Protein AF-A0A960EHX7-F1 (afdb_monomer_lite)

pLDDT: mean 95.05, std 6.27, range [65.0, 98.88]

Sequence (203 aa):
YYIDDIRRAKELASSGIHYVDVGTSGGVWGLERGYCQMIGGETETVQRLEPIFSALAPTIESAPRTPGRSGPTTQAEHGYLHCGGAGAGHYVKMVHNGIEYGVMAAYAEGLSVLQHANLGNQEIAKNAETTPLRDPEHYKYDFDLAEIAEVWRRGSVISSWLLDLTAQALHREPTLSSFSGRVSDSGEGRWTMKAAIDTAAPV

Foldseek 3Di:
DQVVQVVVQVVCVVVVDWGKDWQWDDPPNQVPFAIQIQIATDPVVVVVCVVVNLVRFGDLVSDPDDPPDDDDDDVVSRRYDHQYHRSRNVLVNLVVVLVVVVLLVVVVVVVVVVCQLCVLVDDDDDDPVDDDDPCSVRRRDPDQSLVVLVVCCPPHPSNDPVSVVVSVCCVVPVVNVVDDPDDDDPCSSVVNVVVCVVVVNDD

Structure (mmCIF, N/CA/C/O backbone):
data_AF-A0A960EHX7-F1
#
_entry.id   AF-A0A960EHX7-F1
#
loop_
_atom_site.group_PDB
_atom_site.id
_atom_site.type_symbol
_atom_site.label_atom_id
_atom_site.label_alt_id
_atom_site.label_comp_id
_atom_site.label_asym_id
_atom_site.label_entity_id
_atom_site.label_seq_id
_atom_site.pdbx_PDB_ins_code
_atom_site.Cartn_x
_atom_site.Cartn_y
_atom_site.Cartn_z
_atom_site.occupancy
_atom_site.B_iso_or_equiv
_atom_site.auth_seq_id
_atom_site.auth_comp_id
_atom_site.auth_asym_id
_atom_site.auth_atom_id
_atom_site.pdbx_PDB_model_num
ATOM 1 N N . TYR A 1 1 ? -14.843 -6.897 4.491 1.00 89.50 1 TYR A N 1
ATOM 2 C CA . TYR A 1 1 ? -15.446 -5.732 3.819 1.00 89.50 1 TYR A CA 1
ATOM 3 C C . TYR A 1 1 ? -16.109 -4.864 4.874 1.00 8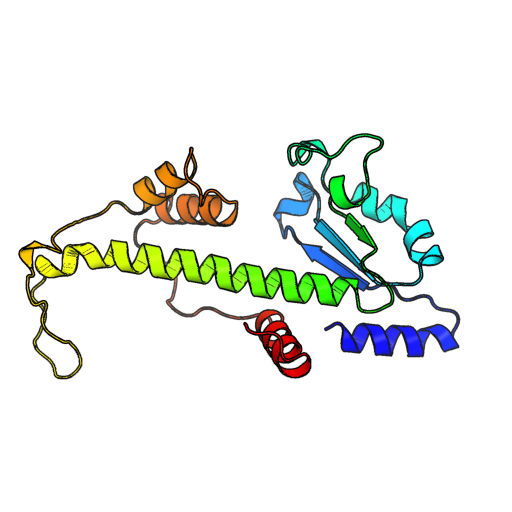9.50 1 TYR A C 1
ATOM 5 O O . TYR A 1 1 ? -16.916 -5.390 5.627 1.00 89.50 1 TYR A O 1
ATOM 13 N N . TYR A 1 2 ? -15.788 -3.568 4.933 1.00 96.56 2 TYR A N 1
ATOM 14 C CA . TYR A 1 2 ? -16.175 -2.684 6.045 1.00 96.56 2 TYR A CA 1
ATOM 15 C C . TYR A 1 2 ? -17.693 -2.557 6.280 1.00 96.56 2 TYR A C 1
ATOM 17 O O . TYR A 1 2 ? -18.131 -2.339 7.406 1.00 96.56 2 TYR A O 1
ATOM 25 N N . ILE A 1 3 ? -18.520 -2.718 5.240 1.00 97.00 3 ILE A N 1
ATOM 26 C CA . ILE A 1 3 ? -19.987 -2.673 5.380 1.00 97.00 3 ILE A CA 1
ATOM 27 C C . ILE A 1 3 ? -20.496 -3.840 6.236 1.00 97.00 3 ILE A C 1
ATOM 29 O O . ILE A 1 3 ? -21.417 -3.665 7.037 1.00 97.00 3 ILE A O 1
ATOM 33 N N . ASP A 1 4 ? -19.880 -5.019 6.110 1.00 97.88 4 ASP A N 1
ATOM 34 C CA . ASP A 1 4 ? -20.228 -6.161 6.954 1.00 97.88 4 ASP A CA 1
ATOM 35 C C . ASP A 1 4 ? -19.864 -5.909 8.413 1.00 97.88 4 ASP A C 1
ATOM 37 O O . ASP A 1 4 ? -20.599 -6.338 9.294 1.00 97.88 4 ASP A O 1
ATOM 41 N N . ASP A 1 5 ? -18.770 -5.197 8.676 1.00 98.25 5 ASP A N 1
ATOM 42 C CA . ASP A 1 5 ? -18.349 -4.844 10.033 1.00 98.25 5 ASP A CA 1
ATOM 43 C C . ASP A 1 5 ? -19.345 -3.888 10.696 1.00 98.25 5 ASP A C 1
ATOM 45 O O . ASP A 1 5 ? -19.752 -4.122 11.833 1.00 98.25 5 ASP A O 1
ATOM 49 N N . ILE A 1 6 ? -19.840 -2.889 9.956 1.00 98.31 6 ILE A N 1
ATOM 50 C CA . ILE A 1 6 ? -20.909 -1.988 10.420 1.00 98.31 6 ILE A CA 1
ATOM 51 C C . ILE A 1 6 ? -22.173 -2.786 10.773 1.00 98.31 6 ILE A C 1
ATOM 53 O O . ILE A 1 6 ? -22.770 -2.591 11.836 1.00 98.31 6 ILE A O 1
ATOM 57 N N . ARG A 1 7 ? -22.584 -3.708 9.892 1.00 98.44 7 ARG A N 1
ATOM 58 C CA . ARG A 1 7 ? -23.756 -4.563 10.117 1.00 98.44 7 ARG A CA 1
ATOM 59 C C . ARG A 1 7 ? -23.564 -5.474 11.336 1.00 98.44 7 ARG A C 1
ATOM 61 O O . ARG A 1 7 ? -24.438 -5.513 12.199 1.00 98.44 7 ARG A O 1
ATOM 68 N N . ARG A 1 8 ? -22.426 -6.170 11.428 1.00 98.50 8 ARG A N 1
ATOM 69 C CA . ARG A 1 8 ? -22.090 -7.093 12.529 1.00 98.50 8 ARG A CA 1
ATOM 70 C C . ARG A 1 8 ? -22.043 -6.374 13.870 1.00 98.50 8 ARG A C 1
ATOM 72 O O . ARG A 1 8 ? -22.620 -6.873 14.830 1.00 98.50 8 ARG A O 1
ATOM 79 N N . ALA A 1 9 ? -21.425 -5.195 13.928 1.00 98.31 9 ALA A N 1
ATOM 80 C CA . ALA A 1 9 ? -21.387 -4.389 15.141 1.00 98.31 9 ALA A CA 1
ATOM 81 C C . ALA A 1 9 ? -22.797 -4.028 15.625 1.00 98.31 9 ALA A C 1
ATOM 83 O O . ALA A 1 9 ? -23.110 -4.203 16.800 1.00 98.31 9 ALA A O 1
ATOM 84 N N . LYS A 1 10 ? -23.683 -3.610 14.711 1.00 97.94 10 LYS A N 1
ATOM 85 C CA . LYS A 1 10 ? -25.079 -3.298 15.043 1.00 97.94 10 LYS A CA 1
ATOM 86 C C . LYS A 1 10 ? -25.859 -4.520 15.540 1.00 97.94 10 LYS A C 1
ATOM 88 O O . LYS A 1 10 ? -26.633 -4.400 16.486 1.00 97.94 10 LYS A O 1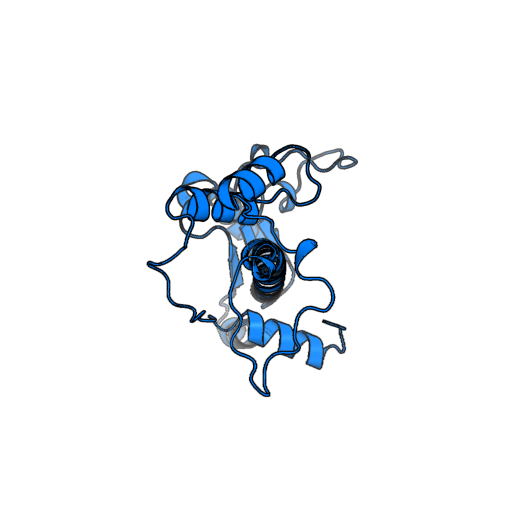
ATOM 93 N N . GLU A 1 11 ? -25.682 -5.677 14.905 1.00 98.12 11 GLU A N 1
ATOM 94 C CA . GLU A 1 11 ? -26.344 -6.926 15.307 1.00 98.12 11 GLU A CA 1
ATOM 95 C C . GLU A 1 11 ? -25.892 -7.375 16.705 1.00 98.12 11 GLU A C 1
ATOM 97 O O . GLU A 1 11 ? -26.725 -7.665 17.565 1.00 98.12 11 GLU A O 1
ATOM 102 N N . LEU A 1 12 ? -24.582 -7.363 16.959 1.00 98.19 12 LEU A N 1
ATOM 103 C CA . LEU A 1 12 ? -23.980 -7.814 18.217 1.00 98.19 12 LEU A CA 1
ATOM 104 C C . LEU A 1 12 ? -24.255 -6.875 19.397 1.00 98.19 12 LEU A C 1
ATOM 106 O O . LEU A 1 12 ? -24.418 -7.351 20.524 1.00 98.19 12 LEU A O 1
ATOM 110 N N . ALA A 1 13 ? -24.412 -5.572 19.141 1.00 96.62 13 ALA A N 1
ATOM 111 C CA . ALA A 1 13 ? -24.753 -4.590 20.168 1.00 96.62 13 ALA A CA 1
ATOM 112 C C . ALA A 1 13 ? -26.054 -4.944 20.912 1.00 96.62 13 ALA A C 1
ATOM 114 O O . ALA A 1 13 ? -26.142 -4.769 22.126 1.00 96.62 13 ALA A O 1
ATOM 115 N N . SER A 1 14 ? -27.044 -5.522 20.217 1.00 95.12 14 SER A N 1
ATOM 116 C CA . SER A 1 14 ? -28.307 -5.968 20.832 1.00 95.12 14 SER A CA 1
ATOM 117 C C . SER A 1 14 ? -28.129 -7.067 21.890 1.00 95.12 14 SER A C 1
ATOM 119 O O . SER A 1 14 ? -28.982 -7.236 22.757 1.00 95.12 14 SER A O 1
ATOM 121 N N . SER A 1 15 ? -27.011 -7.795 21.831 1.00 97.62 15 SER A N 1
ATOM 122 C CA . SER A 1 15 ? -26.638 -8.859 22.767 1.00 97.62 15 SER A CA 1
ATOM 123 C C . SER A 1 1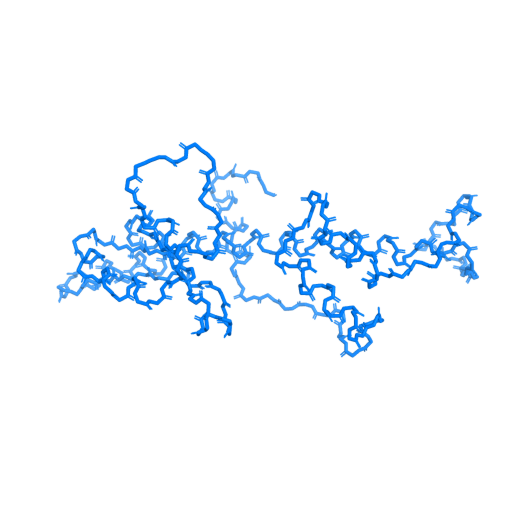5 ? -25.581 -8.412 23.785 1.00 97.62 15 SER A C 1
ATOM 125 O O . SER A 1 15 ? -25.032 -9.249 24.497 1.00 97.62 15 SER A O 1
ATOM 127 N N . GLY A 1 16 ? -25.259 -7.112 23.846 1.00 96.94 16 GLY A N 1
ATOM 128 C CA . GLY A 1 16 ? -24.212 -6.579 24.723 1.00 96.94 16 GLY A CA 1
ATOM 129 C C . GLY A 1 16 ? -22.793 -7.006 24.330 1.00 96.94 16 GLY A C 1
ATOM 130 O O . GLY A 1 16 ? -21.905 -7.025 25.179 1.00 96.94 16 GLY A O 1
ATOM 131 N N . ILE A 1 17 ? -22.574 -7.389 23.066 1.00 98.31 17 ILE A N 1
ATOM 132 C CA . ILE A 1 17 ? -21.262 -7.789 22.547 1.00 98.31 17 ILE A CA 1
ATOM 133 C C . ILE A 1 17 ? -20.678 -6.631 21.737 1.00 98.31 17 ILE A C 1
ATOM 135 O O . ILE A 1 17 ? -21.260 -6.205 20.739 1.00 98.31 17 ILE A O 1
ATOM 139 N N . HIS A 1 18 ? -19.500 -6.158 22.141 1.00 98.06 18 HIS A N 1
ATOM 140 C CA . HIS A 1 18 ? -18.760 -5.126 21.418 1.00 98.06 18 HIS A CA 1
ATOM 141 C C . HIS A 1 18 ? -17.957 -5.752 20.274 1.00 98.06 18 HIS A C 1
ATOM 143 O O . HIS A 1 18 ? -17.213 -6.714 20.478 1.00 98.06 18 HIS A O 1
ATOM 149 N N . TYR A 1 19 ? -18.101 -5.203 19.071 1.00 98.56 19 TYR A N 1
ATOM 150 C CA . TYR A 1 19 ? -17.394 -5.659 17.875 1.00 98.56 19 TYR A CA 1
ATOM 151 C C . TYR A 1 19 ? -16.254 -4.700 17.531 1.00 98.56 19 TYR A C 1
ATOM 153 O O . TYR A 1 19 ? -16.435 -3.482 17.554 1.00 98.56 19 TYR A O 1
ATOM 161 N N . VAL A 1 20 ? -15.095 -5.262 17.191 1.00 98.75 20 VAL A N 1
ATOM 162 C CA . VAL A 1 20 ? -13.904 -4.524 16.763 1.00 98.75 20 VAL A CA 1
ATOM 163 C C . VAL A 1 20 ? -13.394 -5.153 15.474 1.00 98.75 20 VAL A C 1
ATOM 165 O O . VAL A 1 20 ? -13.146 -6.358 15.426 1.00 98.75 20 VAL A O 1
ATOM 168 N N . ASP A 1 21 ? -13.242 -4.342 14.436 1.00 98.75 21 ASP A N 1
ATOM 169 C CA . ASP A 1 21 ? -12.601 -4.724 13.182 1.00 98.75 21 ASP A CA 1
ATOM 170 C C . ASP A 1 21 ? -11.142 -4.264 13.165 1.00 98.75 21 ASP A C 1
ATOM 172 O O . ASP A 1 21 ? -10.830 -3.142 13.556 1.00 98.75 21 ASP A O 1
ATOM 176 N N . VAL A 1 22 ? -10.235 -5.130 12.707 1.00 98.69 22 VAL A N 1
ATOM 177 C CA . VAL A 1 22 ? -8.802 -4.822 12.643 1.00 98.69 22 VAL A CA 1
ATOM 178 C C . VAL A 1 22 ? -8.266 -5.208 11.278 1.00 98.69 22 VAL A C 1
ATOM 180 O O . VAL A 1 22 ? -8.080 -6.380 10.955 1.00 98.69 22 VAL A O 1
ATOM 183 N N . GLY A 1 23 ? -7.986 -4.195 10.469 1.00 98.38 23 GLY A N 1
ATOM 184 C CA . GLY A 1 23 ? -7.226 -4.364 9.251 1.00 98.38 23 GLY A CA 1
ATOM 185 C C . GLY A 1 23 ? -5.745 -4.530 9.566 1.00 98.38 23 GLY A C 1
ATOM 186 O O . GLY A 1 23 ? -5.121 -3.602 10.067 1.00 98.38 23 GLY A O 1
ATOM 187 N N . THR A 1 24 ? -5.175 -5.687 9.238 1.00 98.25 24 THR A N 1
ATOM 188 C CA . THR A 1 24 ? -3.771 -6.011 9.549 1.00 98.25 24 THR A CA 1
ATOM 189 C C . THR A 1 24 ? -2.916 -6.056 8.283 1.00 98.25 24 THR A C 1
ATOM 191 O O . THR A 1 24 ? -3.299 -6.713 7.313 1.00 98.25 24 THR A O 1
ATOM 194 N N . SER A 1 25 ? -1.764 -5.383 8.268 1.00 98.00 25 SER A N 1
ATOM 195 C CA . SER A 1 25 ? -0.783 -5.390 7.168 1.00 98.00 25 SER A CA 1
ATOM 196 C C . SER A 1 25 ? 0.608 -5.815 7.663 1.00 98.00 25 SER A C 1
ATOM 198 O O . SER A 1 25 ? 0.926 -5.655 8.840 1.00 98.00 25 SER A O 1
ATOM 200 N N . GLY A 1 26 ? 1.419 -6.394 6.771 1.00 94.75 26 GLY A N 1
ATOM 201 C CA . GLY A 1 26 ? 2.761 -6.931 7.060 1.00 94.75 26 GLY A CA 1
ATOM 202 C C . GLY A 1 26 ? 2.959 -8.395 6.639 1.00 94.75 26 GLY A C 1
ATOM 203 O O . GLY A 1 26 ? 4.077 -8.814 6.340 1.00 94.75 26 GLY A O 1
ATOM 204 N N . GLY A 1 27 ? 1.870 -9.167 6.542 1.00 93.56 27 GLY A N 1
ATOM 205 C CA . GLY A 1 27 ? 1.903 -10.560 6.088 1.00 93.56 27 GLY A CA 1
ATOM 206 C C . GLY A 1 27 ? 2.825 -11.436 6.940 1.00 93.56 27 GLY A C 1
ATOM 207 O O . GLY A 1 27 ? 2.895 -11.281 8.156 1.00 93.56 27 GLY A O 1
ATOM 208 N N . VAL A 1 28 ? 3.559 -12.344 6.297 1.00 94.19 28 VAL A N 1
ATOM 209 C CA . VAL A 1 28 ? 4.459 -13.293 6.980 1.00 94.19 28 VAL A CA 1
ATOM 210 C C . VAL A 1 28 ? 5.583 -12.619 7.774 1.00 94.19 28 VAL A C 1
ATOM 212 O O . VAL A 1 28 ? 6.092 -13.202 8.725 1.00 94.19 28 VAL A O 1
ATOM 215 N N . TRP A 1 29 ? 5.946 -11.382 7.428 1.00 93.94 29 TRP A N 1
ATOM 216 C CA . TRP A 1 29 ? 7.024 -10.641 8.085 1.00 93.94 29 TRP A CA 1
ATOM 217 C C . TRP A 1 29 ? 6.620 -10.048 9.434 1.00 93.94 29 TRP A C 1
ATOM 219 O O . TRP A 1 29 ? 7.490 -9.677 10.222 1.00 93.94 29 TRP A O 1
ATOM 229 N N . GLY A 1 30 ? 5.319 -9.955 9.717 1.00 93.88 30 GLY A N 1
ATOM 230 C CA . GLY A 1 30 ? 4.842 -9.310 10.935 1.00 93.88 30 GLY A CA 1
ATOM 231 C C . GLY A 1 30 ? 5.170 -10.078 12.215 1.00 93.88 30 GLY A C 1
ATOM 232 O O . GLY A 1 30 ? 5.206 -9.474 13.279 1.00 93.88 30 GLY A O 1
ATOM 233 N N . LEU A 1 31 ? 5.489 -11.377 12.134 1.00 93.25 31 LEU A N 1
ATOM 234 C CA . LEU A 1 31 ? 5.967 -12.135 13.295 1.00 93.25 31 LEU A CA 1
ATOM 235 C C . LEU A 1 31 ? 7.270 -11.554 13.864 1.00 93.25 31 LEU A C 1
ATOM 237 O O . LEU A 1 31 ? 7.439 -11.495 15.076 1.00 93.25 31 LEU A O 1
ATOM 241 N N . GLU A 1 32 ? 8.181 -11.134 12.989 1.00 92.38 32 GLU A N 1
ATOM 242 C CA . GLU A 1 32 ? 9.491 -10.606 13.382 1.00 92.38 32 GLU A CA 1
ATOM 243 C C . GLU A 1 32 ? 9.492 -9.080 13.479 1.00 92.38 32 GLU A C 1
ATOM 245 O O . GLU A 1 32 ? 10.230 -8.508 14.277 1.00 92.38 32 GLU A O 1
ATOM 250 N N . ARG A 1 33 ? 8.688 -8.415 12.642 1.00 94.12 33 ARG A N 1
ATOM 251 C CA . ARG A 1 33 ? 8.722 -6.956 12.468 1.00 94.12 33 ARG A CA 1
ATOM 252 C C . ARG A 1 33 ? 7.542 -6.226 13.100 1.00 94.12 33 ARG A C 1
ATOM 254 O O . ARG A 1 33 ? 7.559 -5.002 13.122 1.00 94.12 33 ARG A O 1
ATOM 261 N N . GLY A 1 34 ? 6.540 -6.952 13.587 1.00 97.50 34 GLY A N 1
ATOM 262 C CA . GLY A 1 34 ? 5.254 -6.405 14.005 1.00 97.50 34 GLY A CA 1
ATOM 263 C C . GLY A 1 34 ? 4.309 -6.128 12.832 1.00 97.50 34 GLY A C 1
ATOM 264 O O . GLY A 1 34 ? 4.706 -6.059 11.666 1.00 97.50 34 GLY A O 1
ATOM 265 N N . TYR A 1 35 ? 3.026 -5.985 13.147 1.00 98.38 35 TYR A N 1
ATOM 266 C CA . TYR A 1 35 ? 1.953 -5.769 12.184 1.00 98.38 35 TYR A CA 1
ATOM 267 C C . TYR A 1 35 ? 1.436 -4.334 12.234 1.00 98.38 35 TYR A C 1
ATOM 269 O O . TYR A 1 35 ? 1.135 -3.808 13.306 1.00 98.38 35 TYR A O 1
ATOM 277 N N . CYS A 1 36 ? 1.232 -3.733 11.061 1.00 98.50 36 CYS A N 1
ATOM 278 C CA . CYS A 1 36 ? 0.484 -2.486 10.970 1.00 98.50 36 CYS A CA 1
ATOM 279 C C . CYS A 1 36 ? -1.009 -2.773 11.193 1.00 98.50 36 CYS A C 1
ATOM 281 O O . CYS A 1 36 ? -1.582 -3.603 10.480 1.00 98.50 36 CYS A O 1
ATOM 283 N N . GLN A 1 37 ? -1.634 -2.120 12.177 1.00 98.69 37 GLN A N 1
ATOM 284 C CA . GLN A 1 37 ? -3.008 -2.412 12.611 1.00 98.69 37 GLN A CA 1
ATOM 285 C C . GLN A 1 37 ? -3.914 -1.178 12.511 1.00 98.69 37 GLN A C 1
ATOM 287 O O . GLN A 1 37 ? -3.735 -0.187 13.214 1.00 98.69 37 GLN A O 1
ATOM 292 N N . MET A 1 38 ? -4.932 -1.253 11.658 1.00 98.81 38 MET A N 1
ATOM 293 C CA . MET A 1 38 ? -5.959 -0.225 11.470 1.00 98.81 38 MET A CA 1
ATOM 294 C C . MET A 1 38 ? -7.246 -0.693 12.144 1.00 98.81 38 MET A C 1
ATOM 296 O O . MET A 1 38 ? -7.830 -1.688 11.721 1.00 98.81 38 MET A O 1
ATOM 300 N N . ILE A 1 39 ? -7.672 -0.011 13.204 1.00 98.88 39 ILE A N 1
ATOM 301 C CA . ILE A 1 39 ? -8.658 -0.534 14.157 1.00 98.88 39 ILE A CA 1
ATOM 302 C C . ILE A 1 39 ? -9.948 0.289 14.087 1.00 98.88 39 ILE A C 1
ATOM 304 O O . ILE A 1 39 ? -9.912 1.513 14.205 1.00 98.88 39 ILE A O 1
ATOM 308 N N . GLY A 1 40 ? -11.088 -0.377 13.918 1.00 98.81 40 GLY A N 1
ATOM 309 C CA . GLY A 1 40 ? -12.429 0.197 13.987 1.00 98.81 40 GLY A CA 1
ATOM 310 C C . GLY A 1 40 ? -13.207 -0.366 15.174 1.00 98.81 40 GLY A C 1
ATOM 311 O O . GLY A 1 40 ? -13.117 -1.550 15.488 1.00 98.81 40 GLY A O 1
ATOM 312 N N . GLY A 1 41 ? -13.957 0.487 15.866 1.00 98.56 41 GLY A N 1
ATOM 313 C CA . GLY A 1 41 ? -14.768 0.077 17.013 1.00 98.56 41 GLY A CA 1
ATOM 314 C C . GLY A 1 41 ? -15.047 1.214 17.988 1.00 98.56 41 GLY A C 1
ATOM 315 O O . GLY A 1 41 ? -14.623 2.353 17.791 1.00 98.56 41 GLY A O 1
ATOM 316 N N . GLU A 1 42 ? -15.784 0.907 19.050 1.00 98.31 42 GLU A N 1
ATOM 317 C CA . GLU A 1 42 ? -16.065 1.853 20.133 1.00 98.31 42 GLU A CA 1
ATOM 318 C C . GLU A 1 42 ? -14.788 2.215 20.900 1.00 98.31 42 GLU A C 1
ATOM 320 O O . GLU A 1 42 ? -14.001 1.334 21.251 1.00 98.31 42 GLU A O 1
ATOM 325 N N . THR A 1 43 ? -14.605 3.501 21.208 1.00 98.25 43 THR A N 1
ATOM 326 C CA . THR A 1 43 ? -13.377 4.031 21.824 1.00 98.25 43 THR A CA 1
ATOM 327 C C . THR A 1 43 ? -12.987 3.303 23.109 1.00 98.25 43 THR A C 1
ATOM 329 O O . THR A 1 43 ? -11.839 2.892 23.243 1.00 98.25 43 THR A O 1
ATOM 332 N N . GLU A 1 44 ? -13.925 3.093 24.035 1.00 98.12 44 GLU A N 1
ATOM 333 C CA . GLU A 1 44 ? -13.639 2.433 25.318 1.00 98.12 44 GLU A CA 1
ATOM 334 C C . GLU A 1 44 ? -13.212 0.969 25.131 1.00 98.12 44 GLU A C 1
ATOM 336 O O . GLU A 1 44 ? -12.271 0.495 25.771 1.00 98.12 44 GLU A O 1
ATOM 341 N N . THR A 1 45 ? -13.858 0.262 24.199 1.00 98.25 45 THR A N 1
ATOM 342 C CA . THR A 1 45 ? -13.521 -1.126 23.859 1.00 98.25 45 THR A CA 1
ATOM 343 C C . THR A 1 45 ? -12.137 -1.212 23.221 1.00 98.25 45 THR A C 1
ATOM 345 O O . THR A 1 45 ? -11.325 -2.046 23.621 1.00 98.25 45 THR A O 1
ATOM 348 N N . VAL A 1 46 ? -11.833 -0.328 22.268 1.00 98.44 46 VAL A N 1
ATOM 349 C CA . VAL A 1 46 ? -10.517 -0.272 21.615 1.00 98.44 46 VAL A CA 1
ATOM 350 C C . VAL A 1 46 ? -9.423 0.086 22.623 1.00 98.44 46 VAL A C 1
ATOM 352 O O . VAL A 1 46 ? -8.377 -0.556 22.634 1.00 98.44 46 VAL A O 1
ATOM 355 N N . GLN A 1 47 ? -9.676 1.039 23.524 1.00 98.19 47 GLN A N 1
ATOM 356 C CA . GLN A 1 47 ? -8.734 1.418 24.578 1.00 98.19 47 GLN A CA 1
ATOM 357 C C . GLN A 1 47 ? -8.450 0.259 25.541 1.00 98.19 47 GLN A C 1
ATOM 359 O O . GLN A 1 47 ? -7.307 0.061 25.946 1.00 98.19 47 GLN A O 1
ATOM 364 N N . ARG A 1 48 ? -9.459 -0.552 25.879 1.00 98.38 48 ARG A N 1
ATOM 365 C CA . ARG A 1 48 ? -9.271 -1.758 26.699 1.00 98.38 48 ARG A CA 1
ATOM 366 C C . ARG A 1 48 ? -8.371 -2.800 26.022 1.00 98.38 48 ARG A C 1
ATOM 368 O O . ARG A 1 48 ? -7.674 -3.535 26.718 1.00 98.38 48 ARG A O 1
ATOM 375 N N . LEU A 1 49 ? -8.409 -2.885 24.693 1.00 98.38 49 LEU A N 1
ATOM 376 C CA . LEU A 1 49 ? -7.622 -3.829 23.891 1.00 98.38 49 LEU A CA 1
ATOM 377 C C . LEU A 1 49 ? -6.235 -3.295 23.504 1.00 98.38 49 LEU A C 1
ATOM 379 O O . LEU A 1 49 ? -5.442 -4.035 22.926 1.00 98.38 49 LEU A O 1
ATOM 383 N N . GLU A 1 50 ? -5.917 -2.047 23.849 1.00 97.62 50 GLU A N 1
ATOM 384 C CA . GLU A 1 50 ? -4.657 -1.383 23.504 1.00 97.62 50 GLU A CA 1
ATOM 385 C C . GLU A 1 50 ? -3.397 -2.211 23.822 1.00 97.62 50 GLU A C 1
ATOM 387 O O . GLU A 1 50 ? -2.552 -2.315 22.927 1.00 97.62 50 GLU A O 1
ATOM 392 N N . PRO A 1 51 ? -3.289 -2.917 24.970 1.00 98.38 51 PRO A N 1
ATOM 393 C CA . PRO A 1 51 ? -2.110 -3.736 25.253 1.00 98.38 51 PRO A CA 1
ATOM 394 C C . PRO A 1 51 ? -1.882 -4.869 24.241 1.00 98.38 51 PRO A C 1
ATOM 396 O O . PRO A 1 51 ? -0.742 -5.262 24.009 1.00 98.38 51 PRO A O 1
ATOM 399 N N . ILE A 1 52 ? -2.948 -5.395 23.624 1.00 98.38 52 ILE A N 1
ATOM 400 C CA . ILE A 1 52 ? -2.853 -6.436 22.589 1.00 98.38 52 ILE A CA 1
ATOM 401 C C . ILE A 1 52 ? -2.344 -5.825 21.286 1.00 98.38 52 ILE A C 1
ATOM 403 O O . ILE A 1 52 ? -1.452 -6.387 20.655 1.00 98.38 52 ILE A O 1
ATOM 407 N N . PHE A 1 53 ? -2.884 -4.668 20.895 1.00 98.31 53 PHE A N 1
ATOM 408 C CA . PHE A 1 53 ? -2.445 -3.985 19.680 1.00 98.31 53 PHE A CA 1
ATOM 409 C C . PHE A 1 53 ? -0.980 -3.585 19.788 1.00 98.31 53 PHE A C 1
ATOM 411 O O . PHE A 1 53 ? -0.213 -3.919 18.893 1.00 98.31 53 PHE A O 1
ATOM 418 N N . SER A 1 54 ? -0.586 -2.982 20.909 1.00 97.44 54 SER A N 1
ATOM 419 C CA . SER A 1 54 ? 0.798 -2.608 21.198 1.00 97.44 54 SER A CA 1
ATOM 420 C C . SER A 1 54 ? 1.750 -3.811 21.128 1.00 97.44 54 SER A C 1
ATOM 422 O O . SER A 1 54 ? 2.782 -3.738 20.469 1.00 97.44 54 SER A O 1
ATOM 424 N N . ALA A 1 55 ? 1.370 -4.960 21.701 1.00 97.50 55 ALA A N 1
ATOM 425 C CA . ALA A 1 55 ? 2.189 -6.174 21.661 1.00 97.50 55 ALA A CA 1
ATOM 426 C C . ALA A 1 55 ? 2.372 -6.770 20.251 1.00 97.50 55 ALA A C 1
ATOM 428 O O . ALA A 1 55 ? 3.358 -7.461 20.004 1.00 97.50 55 ALA A O 1
ATOM 429 N N . LEU A 1 56 ? 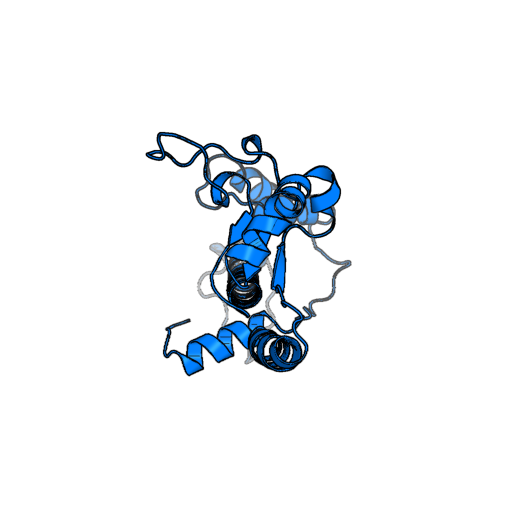1.419 -6.544 19.342 1.00 98.00 56 LEU A N 1
ATOM 430 C CA . LEU A 1 56 ? 1.464 -7.040 17.962 1.00 98.00 56 LEU A CA 1
ATOM 431 C C . LEU A 1 56 ? 2.067 -6.032 16.977 1.00 98.00 56 LEU A C 1
ATOM 433 O O . LEU A 1 56 ? 2.347 -6.398 15.836 1.00 98.00 56 LEU A O 1
ATOM 437 N N . ALA A 1 57 ? 2.213 -4.772 17.374 1.00 97.50 57 ALA A N 1
ATOM 438 C CA . ALA A 1 57 ? 2.642 -3.697 16.497 1.00 97.50 57 ALA A CA 1
ATOM 439 C C . ALA A 1 57 ? 4.177 -3.656 16.343 1.00 97.50 57 ALA A C 1
ATOM 441 O O . ALA A 1 57 ? 4.900 -4.235 17.158 1.00 97.50 57 ALA A O 1
ATOM 442 N N . PRO A 1 58 ? 4.706 -3.022 15.281 1.00 97.00 58 PRO A N 1
ATOM 443 C CA . PRO A 1 58 ? 6.141 -2.783 15.164 1.00 97.00 58 PRO A CA 1
ATOM 444 C C . PRO A 1 58 ? 6.655 -1.890 16.298 1.00 97.00 58 PRO A C 1
ATOM 446 O O . PRO A 1 58 ? 5.914 -1.107 16.891 1.00 97.00 58 PRO A O 1
ATOM 449 N N . THR A 1 59 ? 7.961 -1.945 16.559 1.00 93.31 59 THR A N 1
ATOM 450 C CA . THR A 1 59 ? 8.589 -0.971 17.457 1.00 93.31 59 THR A CA 1
ATOM 451 C C . THR A 1 59 ? 8.767 0.373 16.748 1.00 93.31 59 THR A C 1
ATOM 453 O O . THR A 1 59 ? 8.822 0.445 15.515 1.00 93.31 59 THR A O 1
ATOM 456 N N . ILE A 1 60 ? 8.885 1.459 17.514 1.00 94.50 60 ILE A N 1
ATOM 457 C CA . ILE A 1 60 ? 9.056 2.806 16.951 1.00 94.50 60 ILE A CA 1
ATOM 458 C C . ILE A 1 60 ? 10.343 2.942 16.123 1.00 94.50 60 ILE A C 1
ATOM 460 O O . ILE A 1 60 ? 10.416 3.767 15.223 1.00 94.50 60 ILE A O 1
ATOM 464 N N . GLU A 1 61 ? 11.351 2.108 16.377 1.00 94.31 61 GLU A N 1
ATOM 465 C CA . GLU A 1 61 ? 12.612 2.074 15.631 1.00 94.31 61 GLU A CA 1
ATOM 466 C C . GLU A 1 61 ? 12.461 1.491 14.219 1.00 94.31 61 GLU A C 1
ATOM 468 O O . GLU A 1 61 ? 13.392 1.587 13.418 1.00 94.31 61 GLU A O 1
ATOM 473 N N . SER A 1 62 ? 11.300 0.914 13.887 1.00 95.12 62 SER A N 1
ATOM 474 C CA . SER A 1 62 ? 11.003 0.407 12.541 1.00 95.12 62 SER A CA 1
ATOM 475 C C . SER A 1 62 ? 11.042 1.493 11.457 1.00 95.12 62 SER A C 1
ATOM 477 O O . SER A 1 62 ? 11.258 1.177 10.286 1.00 95.12 62 SER A O 1
ATOM 479 N N . ALA A 1 63 ? 10.881 2.767 11.832 1.00 96.31 63 ALA A N 1
ATOM 480 C CA . ALA A 1 63 ? 11.054 3.916 10.954 1.00 96.31 63 ALA A CA 1
ATOM 481 C C . ALA A 1 63 ? 11.528 5.150 11.745 1.00 96.31 63 ALA A C 1
ATOM 483 O O . ALA A 1 63 ? 11.162 5.324 12.906 1.00 96.31 63 ALA A O 1
ATOM 484 N N . PRO A 1 64 ? 12.310 6.066 11.143 1.00 96.12 64 PRO A N 1
ATOM 485 C CA . PRO A 1 64 ? 12.621 7.330 11.797 1.00 96.12 64 PRO A CA 1
ATOM 486 C C . PRO A 1 64 ? 11.335 8.122 12.060 1.00 96.12 64 PRO A C 1
ATOM 488 O O . PRO A 1 64 ? 10.430 8.163 11.222 1.00 96.12 64 PRO A O 1
ATOM 491 N N . ARG A 1 65 ? 11.274 8.813 13.205 1.00 96.44 65 ARG A N 1
ATOM 492 C CA . ARG A 1 65 ? 10.163 9.732 13.486 1.00 96.44 65 ARG A CA 1
ATOM 493 C C . ARG A 1 65 ? 10.051 10.769 12.372 1.00 96.44 65 ARG A C 1
ATOM 495 O O . ARG A 1 65 ? 11.053 11.321 11.915 1.00 96.44 65 ARG A O 1
ATOM 502 N N . THR A 1 66 ? 8.820 11.070 11.972 1.00 97.56 66 THR A N 1
ATOM 503 C CA . THR A 1 66 ? 8.551 12.078 10.944 1.00 97.56 66 THR A CA 1
ATOM 504 C C . THR A 1 66 ? 9.092 13.447 11.380 1.00 97.56 66 THR A C 1
ATOM 506 O O . THR A 1 66 ? 8.728 13.912 12.467 1.00 97.56 66 THR A O 1
ATOM 509 N N . PRO A 1 67 ? 9.915 14.129 10.557 1.00 96.56 67 PRO A N 1
ATOM 510 C CA . PRO A 1 67 ? 10.398 15.471 10.869 1.00 96.56 67 PRO A CA 1
ATOM 511 C C . PRO A 1 67 ? 9.250 16.424 11.222 1.00 96.56 67 PRO A C 1
ATOM 513 O O . PRO A 1 67 ? 8.231 16.471 10.536 1.00 96.56 67 PRO A O 1
ATOM 516 N N . GLY A 1 68 ? 9.412 17.175 12.313 1.00 94.88 68 GLY A N 1
ATOM 517 C CA . GLY A 1 68 ? 8.390 18.091 12.831 1.00 94.88 68 GLY A CA 1
ATOM 518 C C . GLY A 1 68 ? 7.453 17.491 13.886 1.00 94.88 68 GLY A C 1
ATOM 519 O O . GLY A 1 68 ? 6.800 18.253 14.596 1.00 94.88 68 GLY A O 1
ATOM 520 N N . ARG A 1 69 ? 7.420 16.164 14.075 1.00 93.38 69 ARG A N 1
ATOM 521 C CA . ARG A 1 69 ? 6.748 15.562 15.237 1.00 93.38 69 ARG A CA 1
ATOM 522 C C . ARG A 1 69 ? 7.621 15.698 16.484 1.00 93.38 69 ARG A C 1
ATOM 524 O O . ARG A 1 69 ? 8.702 15.120 16.566 1.00 93.38 69 ARG A O 1
ATOM 531 N N . SER A 1 70 ? 7.141 16.460 17.462 1.00 91.06 70 SER A N 1
ATOM 532 C CA . SER A 1 70 ? 7.753 16.625 18.783 1.00 91.06 70 SER A CA 1
ATOM 533 C C . SER A 1 70 ? 6.787 16.177 19.887 1.00 91.06 70 SER A C 1
ATOM 535 O O . SER A 1 70 ? 5.587 16.042 19.657 1.00 91.06 70 SER A O 1
ATOM 537 N N . GLY A 1 71 ? 7.311 15.910 21.086 1.00 93.62 71 GLY A N 1
ATOM 538 C CA . GLY A 1 71 ? 6.513 15.453 22.230 1.00 93.62 71 GLY A CA 1
ATOM 539 C C . GLY A 1 71 ? 6.363 13.926 22.336 1.00 93.62 71 GLY A C 1
ATOM 540 O O . GLY A 1 71 ? 7.139 13.192 21.703 1.00 93.62 71 GLY A O 1
ATOM 541 N N . PRO A 1 72 ? 5.409 13.459 23.174 1.00 95.50 72 PRO A N 1
ATOM 542 C CA . PRO A 1 72 ? 5.142 12.039 23.402 1.00 95.50 72 PRO A CA 1
ATOM 543 C C . PRO A 1 72 ? 4.830 11.293 22.107 1.00 95.50 72 PRO A C 1
ATOM 545 O O . PRO A 1 72 ? 4.304 11.871 21.157 1.00 95.50 72 PRO A O 1
ATOM 548 N N . THR A 1 73 ? 5.162 10.007 22.075 1.00 95.31 73 THR A N 1
ATOM 549 C CA . THR A 1 73 ? 4.880 9.155 20.922 1.00 95.31 73 THR A CA 1
ATOM 550 C C . THR A 1 73 ? 3.393 8.820 20.858 1.00 95.31 73 THR A C 1
ATOM 552 O O . THR A 1 73 ? 2.707 8.718 21.875 1.00 95.31 73 THR A O 1
ATOM 555 N N . THR A 1 74 ? 2.880 8.692 19.641 1.00 95.06 74 THR A N 1
ATOM 556 C CA . THR A 1 74 ? 1.467 8.402 19.360 1.00 95.06 74 THR A CA 1
ATOM 557 C C . THR A 1 74 ? 1.284 6.959 18.901 1.00 95.06 74 THR A C 1
ATOM 559 O O . THR A 1 74 ? 2.229 6.362 18.396 1.00 95.06 74 THR A O 1
ATOM 562 N N . GLN A 1 75 ? 0.067 6.408 18.998 1.00 94.62 75 GLN A N 1
ATOM 563 C CA . GLN A 1 75 ? -0.244 5.060 18.482 1.00 94.62 75 GLN A CA 1
ATOM 564 C C . GLN A 1 75 ? 0.224 4.887 17.026 1.00 94.62 75 GLN A C 1
ATOM 566 O O . GLN A 1 75 ? 0.874 3.902 16.687 1.00 94.62 75 GLN A O 1
ATOM 571 N N . ALA A 1 76 ? -0.002 5.908 16.189 1.00 96.94 76 ALA A N 1
ATOM 572 C CA . ALA A 1 76 ? 0.419 5.902 14.791 1.00 96.94 76 ALA A CA 1
ATOM 573 C C . ALA A 1 76 ? 1.943 5.749 14.612 1.00 96.94 76 ALA A C 1
ATOM 575 O O . ALA A 1 76 ? 2.376 5.158 13.630 1.00 96.94 76 ALA A O 1
ATOM 576 N N . GLU A 1 77 ? 2.760 6.268 15.539 1.00 97.56 77 GLU A N 1
ATOM 577 C CA . GLU A 1 77 ? 4.226 6.089 15.518 1.00 97.56 77 GLU A CA 1
ATOM 578 C C . GLU A 1 77 ? 4.662 4.686 15.953 1.00 97.56 77 GLU A C 1
ATOM 580 O O . GLU A 1 77 ? 5.795 4.303 15.693 1.00 97.56 77 GLU A O 1
ATOM 585 N N . HIS A 1 78 ? 3.764 3.917 16.567 1.00 97.00 78 HIS A N 1
ATOM 586 C CA . HIS A 1 78 ? 3.965 2.510 16.916 1.00 97.00 78 HIS A CA 1
ATOM 587 C C . HIS A 1 78 ? 3.286 1.560 15.922 1.00 97.00 78 HIS A C 1
ATOM 589 O O . HIS A 1 78 ? 3.207 0.368 16.168 1.00 97.00 78 HIS A O 1
ATOM 595 N N . GLY A 1 79 ? 2.764 2.054 14.794 1.00 97.75 79 GLY A N 1
ATOM 596 C CA . GLY A 1 79 ? 2.203 1.204 13.738 1.00 97.75 79 GLY A CA 1
ATOM 597 C C . GLY A 1 79 ? 0.803 0.645 14.009 1.00 97.75 79 GLY A C 1
ATOM 598 O O . GLY A 1 79 ? 0.375 -0.275 13.317 1.00 97.75 79 GLY A O 1
ATOM 599 N N . TYR A 1 80 ? 0.047 1.199 14.956 1.00 98.44 80 TYR A N 1
ATOM 600 C CA . TYR A 1 80 ? -1.382 0.904 15.095 1.00 98.44 80 TYR A CA 1
ATOM 601 C C . TYR A 1 80 ? -2.201 2.183 15.255 1.00 98.44 80 TYR A C 1
ATOM 603 O O . TYR A 1 80 ? -1.695 3.214 15.688 1.00 98.44 80 TYR A O 1
ATOM 611 N N . LEU A 1 81 ? -3.472 2.163 14.864 1.00 98.62 81 LEU A N 1
ATOM 612 C CA . LEU A 1 81 ? -4.310 3.357 14.921 1.00 98.62 81 LEU A CA 1
ATOM 613 C C . LEU A 1 81 ? -5.782 3.002 15.105 1.00 98.62 81 LEU A C 1
ATOM 615 O O . LEU A 1 81 ? -6.337 2.229 14.327 1.00 98.62 81 LEU A O 1
ATOM 619 N N . HIS A 1 82 ? -6.435 3.629 16.086 1.00 98.75 82 HIS A N 1
ATOM 620 C CA . HIS A 1 82 ? -7.895 3.678 16.141 1.00 98.75 82 HIS A CA 1
ATOM 621 C C . HIS A 1 82 ? -8.408 4.645 15.066 1.00 98.75 82 HIS A C 1
ATOM 623 O O . HIS A 1 82 ? -8.297 5.861 15.195 1.00 98.75 82 HIS A O 1
ATOM 629 N N . CYS A 1 83 ? -8.923 4.094 13.970 1.00 98.56 83 CYS A N 1
ATOM 630 C CA . CYS A 1 83 ? -9.334 4.835 12.778 1.00 98.56 83 CYS A CA 1
ATOM 631 C C . CYS A 1 83 ? -10.750 5.422 12.882 1.00 98.56 83 CYS A C 1
ATOM 633 O O . CYS A 1 83 ? -11.115 6.277 12.077 1.00 98.56 83 CYS A O 1
ATOM 635 N N . GLY A 1 84 ? -11.559 4.962 13.840 1.00 98.50 84 GLY A N 1
ATOM 636 C CA . GLY A 1 84 ? -12.928 5.426 14.044 1.00 98.50 84 GLY A CA 1
ATOM 637 C C . GLY A 1 84 ? -13.856 4.327 14.559 1.00 98.50 84 GLY A C 1
ATOM 638 O O . GLY A 1 84 ? -13.412 3.334 15.134 1.00 98.50 84 GLY A O 1
ATOM 639 N N . GLY A 1 85 ? -15.161 4.509 14.347 1.00 98.56 85 GLY A N 1
ATOM 640 C CA . GLY A 1 85 ? -16.179 3.521 14.714 1.00 98.56 85 GLY A CA 1
ATOM 641 C C . GLY A 1 85 ? -16.085 2.214 13.916 1.00 98.56 85 GLY A C 1
ATOM 642 O O . GLY A 1 85 ? -15.168 2.011 13.119 1.00 98.56 85 GLY A O 1
ATOM 643 N N . ALA A 1 86 ? -17.056 1.324 14.124 1.00 98.44 86 ALA A N 1
ATOM 644 C CA . ALA A 1 86 ? -17.106 0.037 13.433 1.00 98.44 86 ALA A CA 1
ATOM 645 C C . ALA A 1 86 ? -17.003 0.188 11.902 1.00 98.44 86 ALA A C 1
ATOM 647 O O . ALA A 1 86 ? -17.665 1.032 11.296 1.00 98.44 86 ALA A O 1
ATOM 648 N N . GLY A 1 87 ? -16.164 -0.643 11.292 1.00 98.62 87 GLY A N 1
ATOM 649 C CA . GLY A 1 87 ? -15.818 -0.652 9.874 1.00 98.62 87 GLY A CA 1
ATOM 650 C C . GLY A 1 87 ? -14.655 0.265 9.494 1.00 98.62 87 GLY A C 1
ATOM 651 O O . GLY A 1 87 ? -14.073 0.075 8.425 1.00 98.62 87 GLY A O 1
ATOM 652 N N . ALA A 1 88 ? -14.276 1.242 10.325 1.00 98.75 88 ALA A N 1
ATOM 653 C CA . ALA A 1 88 ? -13.229 2.200 9.968 1.00 98.75 88 ALA A CA 1
ATOM 654 C C . ALA A 1 88 ? -11.857 1.534 9.773 1.00 98.75 88 ALA A C 1
ATOM 656 O O . ALA A 1 88 ? -11.123 1.907 8.857 1.00 98.75 88 ALA A O 1
ATOM 657 N N . GLY A 1 89 ? -11.519 0.523 10.579 1.00 98.75 89 GLY A N 1
ATOM 658 C CA . GLY A 1 89 ? -10.247 -0.189 10.476 1.00 98.75 89 GLY A CA 1
ATOM 659 C C . GLY A 1 89 ? -10.129 -0.949 9.158 1.00 98.75 89 GLY A C 1
ATOM 660 O O . GLY A 1 89 ? -9.178 -0.763 8.393 1.00 98.75 89 GLY A O 1
ATOM 661 N N . HIS A 1 90 ? -11.147 -1.747 8.829 1.00 98.75 90 HIS A N 1
ATOM 662 C CA . HIS A 1 90 ? -11.199 -2.448 7.545 1.00 98.75 90 HIS A CA 1
ATOM 663 C C . HIS A 1 90 ? -11.367 -1.513 6.339 1.00 98.75 90 HIS A C 1
ATOM 665 O O . HIS A 1 90 ? -10.901 -1.864 5.255 1.00 98.75 90 HIS A O 1
ATOM 671 N N . TYR A 1 91 ? -11.977 -0.334 6.492 1.00 98.62 91 TYR A N 1
ATOM 672 C CA . TYR A 1 91 ? -12.037 0.666 5.421 1.00 98.62 91 TYR A CA 1
ATOM 673 C C . TYR A 1 91 ? -10.639 1.194 5.081 1.00 98.62 91 TYR A C 1
ATOM 675 O O . TYR A 1 91 ? -10.240 1.178 3.917 1.00 98.62 91 TYR A O 1
ATOM 683 N N . VAL A 1 92 ? -9.860 1.610 6.086 1.00 98.69 92 VAL A N 1
ATOM 684 C CA . VAL A 1 92 ? -8.489 2.099 5.863 1.00 98.69 92 VAL A CA 1
ATOM 685 C C . VAL A 1 92 ? -7.612 0.990 5.275 1.00 98.69 92 VAL A C 1
ATOM 687 O O . VAL A 1 92 ? -6.891 1.231 4.308 1.00 98.69 92 VAL A O 1
ATOM 690 N N . LYS A 1 93 ? -7.732 -0.251 5.766 1.00 98.56 93 LYS A N 1
ATOM 691 C CA . LYS A 1 93 ? -6.998 -1.401 5.212 1.00 98.56 93 LYS A CA 1
ATOM 692 C C . LYS A 1 93 ? -7.382 -1.730 3.767 1.00 98.56 93 LYS A C 1
ATOM 694 O O . LYS A 1 93 ? -6.519 -2.099 2.974 1.00 98.56 93 LYS A O 1
ATOM 699 N N . MET A 1 94 ? -8.657 -1.601 3.414 1.00 98.38 94 MET A N 1
ATOM 700 C CA . MET A 1 94 ? -9.119 -1.773 2.037 1.00 98.38 94 MET A CA 1
ATOM 701 C C . MET A 1 94 ? -8.419 -0.772 1.106 1.00 98.38 94 MET A C 1
ATOM 703 O O . MET A 1 94 ? -7.848 -1.186 0.100 1.00 98.38 94 MET A O 1
ATOM 707 N N . VAL A 1 95 ? -8.388 0.512 1.484 1.00 98.38 95 VAL A N 1
ATOM 708 C CA . VAL A 1 95 ? -7.715 1.566 0.704 1.00 98.38 95 VAL A CA 1
ATOM 709 C C . VAL A 1 95 ? -6.198 1.362 0.658 1.00 98.38 95 VAL A C 1
ATOM 711 O O . VAL A 1 95 ? -5.611 1.515 -0.409 1.00 98.38 95 VAL A O 1
ATOM 714 N N . HIS A 1 96 ? -5.565 0.948 1.764 1.00 98.50 96 HIS A N 1
ATOM 715 C CA . HIS A 1 96 ? -4.150 0.548 1.781 1.00 98.50 96 HIS A CA 1
ATOM 716 C C . HIS A 1 96 ? -3.850 -0.475 0.674 1.00 98.50 96 HIS A C 1
ATOM 718 O O . HIS A 1 96 ? -2.915 -0.285 -0.100 1.00 98.50 96 HIS A O 1
ATOM 724 N N . ASN A 1 97 ? -4.669 -1.525 0.549 1.00 97.62 97 ASN A N 1
ATOM 725 C CA . ASN A 1 97 ? -4.497 -2.526 -0.507 1.00 97.62 97 ASN A CA 1
ATOM 726 C C . ASN A 1 97 ? -4.746 -1.953 -1.910 1.00 97.62 97 ASN A C 1
ATOM 728 O O . ASN A 1 97 ? -4.060 -2.340 -2.848 1.00 97.62 97 ASN A O 1
ATOM 732 N N . GLY A 1 98 ? -5.688 -1.022 -2.076 1.00 97.69 98 GLY A N 1
ATOM 733 C CA . GLY A 1 98 ? -5.871 -0.328 -3.356 1.00 97.69 98 GLY A CA 1
ATOM 734 C C . GLY A 1 98 ? -4.625 0.456 -3.786 1.00 97.69 98 GLY A C 1
ATOM 735 O O . GLY A 1 98 ? -4.210 0.371 -4.940 1.00 97.69 98 GLY A O 1
ATOM 736 N N . ILE A 1 99 ? -3.983 1.156 -2.846 1.00 98.44 99 ILE A N 1
ATOM 737 C CA . ILE A 1 99 ? -2.720 1.871 -3.086 1.00 98.44 99 ILE A CA 1
ATOM 738 C C . ILE A 1 99 ? -1.590 0.885 -3.415 1.00 98.44 99 ILE A C 1
ATOM 740 O O . ILE A 1 99 ? -0.834 1.128 -4.352 1.00 98.44 99 ILE A O 1
ATOM 744 N N . GLU A 1 100 ? -1.493 -0.239 -2.696 1.00 98.19 100 GLU A N 1
ATOM 745 C CA . GLU A 1 100 ? -0.496 -1.291 -2.955 1.00 98.19 100 GLU A CA 1
ATOM 746 C C . GLU A 1 100 ? -0.549 -1.779 -4.413 1.00 98.19 100 GLU A C 1
ATOM 748 O O . GLU A 1 100 ? 0.489 -1.854 -5.071 1.00 98.19 100 GLU A O 1
ATOM 753 N N . TYR A 1 101 ? -1.754 -2.005 -4.953 1.00 97.38 101 TYR A N 1
ATOM 754 C CA . TYR A 1 101 ? -1.944 -2.407 -6.352 1.00 97.38 101 TYR A CA 1
ATOM 755 C C . TYR A 1 101 ? -1.416 -1.341 -7.320 1.00 97.38 101 TYR A C 1
ATOM 757 O O . TYR A 1 101 ? -0.708 -1.676 -8.269 1.00 97.38 101 TYR A O 1
ATOM 765 N N . GLY A 1 102 ? -1.722 -0.063 -7.072 1.00 97.88 102 GLY A N 1
ATOM 766 C CA . GLY A 1 102 ? -1.254 1.044 -7.910 1.00 97.88 102 GLY A CA 1
ATOM 767 C C . GLY A 1 102 ? 0.270 1.189 -7.912 1.00 97.88 102 GLY A C 1
ATOM 768 O O . GLY A 1 102 ? 0.874 1.372 -8.966 1.00 97.88 102 GLY A O 1
ATOM 769 N N . VAL A 1 103 ? 0.914 1.043 -6.750 1.00 98.44 103 VAL A N 1
ATOM 770 C CA . VAL A 1 103 ? 2.381 1.112 -6.643 1.00 98.44 103 VAL A CA 1
ATOM 771 C C . VAL A 1 103 ? 3.045 -0.067 -7.362 1.00 98.44 103 VAL A C 1
ATOM 773 O O . VAL A 1 103 ? 4.012 0.132 -8.097 1.00 98.44 103 VAL A O 1
ATOM 776 N N . MET A 1 104 ? 2.521 -1.287 -7.199 1.00 98.25 104 MET A N 1
ATOM 777 C CA . MET A 1 104 ? 3.020 -2.461 -7.925 1.00 98.25 104 MET A CA 1
ATOM 778 C C . MET A 1 104 ? 2.875 -2.298 -9.442 1.00 98.25 104 MET A C 1
ATOM 780 O O . MET A 1 104 ? 3.815 -2.602 -10.177 1.00 98.25 104 MET A O 1
ATOM 784 N N . ALA A 1 105 ? 1.730 -1.787 -9.907 1.00 98.12 105 ALA A N 1
ATOM 785 C CA . ALA A 1 105 ? 1.489 -1.520 -11.323 1.00 98.12 105 ALA A CA 1
ATOM 786 C C . ALA A 1 105 ? 2.482 -0.491 -11.883 1.00 98.12 105 ALA A C 1
ATOM 788 O O . ALA A 1 105 ? 3.092 -0.744 -12.918 1.00 98.12 105 ALA A O 1
ATOM 789 N N . ALA A 1 106 ? 2.733 0.607 -11.162 1.00 98.56 106 ALA A N 1
ATOM 790 C CA . ALA A 1 106 ? 3.686 1.631 -11.586 1.00 98.56 106 ALA A CA 1
ATOM 791 C C . ALA A 1 106 ? 5.110 1.074 -11.781 1.00 98.56 106 ALA A C 1
ATOM 793 O O . ALA A 1 106 ? 5.763 1.381 -12.781 1.00 98.56 106 ALA A O 1
ATOM 794 N N . TYR A 1 107 ? 5.591 0.222 -10.866 1.00 98.44 107 TYR A N 1
ATOM 795 C CA . TYR A 1 107 ? 6.885 -0.446 -11.046 1.00 98.44 107 TYR A CA 1
ATOM 796 C C . TYR A 1 107 ? 6.870 -1.425 -12.224 1.00 98.44 107 TYR A C 1
ATOM 798 O O . TYR A 1 107 ? 7.813 -1.429 -13.015 1.00 98.44 107 TYR A O 1
ATOM 806 N N . ALA A 1 108 ? 5.817 -2.236 -12.358 1.00 97.88 108 ALA A N 1
ATOM 807 C CA . ALA A 1 108 ? 5.705 -3.220 -13.432 1.00 97.88 108 ALA A CA 1
ATOM 808 C C . ALA A 1 108 ? 5.689 -2.560 -14.822 1.00 97.88 108 ALA A C 1
ATOM 810 O O . ALA A 1 108 ? 6.409 -2.997 -15.719 1.00 97.88 108 ALA A O 1
ATOM 811 N N . GLU A 1 109 ? 4.925 -1.480 -14.993 1.00 98.25 109 GLU A N 1
ATOM 812 C CA . GLU A 1 109 ? 4.871 -0.711 -16.239 1.00 98.25 109 GLU A CA 1
ATOM 813 C C . GLU A 1 109 ? 6.225 -0.072 -16.565 1.00 98.25 109 GLU A C 1
ATOM 815 O O . GLU A 1 109 ? 6.730 -0.228 -17.679 1.00 98.25 109 GLU A O 1
ATOM 820 N N . GLY A 1 110 ? 6.859 0.587 -15.588 1.00 98.31 110 GLY A N 1
ATOM 821 C CA . GLY A 1 110 ? 8.164 1.222 -15.781 1.00 98.31 110 GLY A CA 1
ATOM 822 C C . GLY A 1 110 ? 9.270 0.227 -16.147 1.00 98.31 110 GLY A C 1
ATOM 823 O O . GLY A 1 110 ? 10.041 0.466 -17.078 1.00 98.31 110 GLY A O 1
ATOM 824 N N . LEU A 1 111 ? 9.325 -0.919 -15.463 1.00 98.00 111 LEU A N 1
ATOM 825 C CA . LEU A 1 111 ? 10.286 -1.982 -15.768 1.00 98.00 111 LEU A CA 1
ATOM 826 C C . LEU A 1 111 ? 9.997 -2.649 -17.114 1.00 98.00 111 LEU A C 1
ATOM 828 O O . LEU A 1 111 ? 10.940 -2.981 -17.826 1.00 98.00 111 LEU A O 1
ATOM 832 N N . SER A 1 112 ? 8.727 -2.789 -17.505 1.00 96.50 112 SER A N 1
ATOM 833 C CA . SER A 1 112 ? 8.357 -3.300 -18.829 1.00 96.50 112 SER A CA 1
ATOM 834 C C . SER A 1 112 ? 8.877 -2.396 -19.949 1.00 96.50 112 SER A C 1
ATOM 836 O O . SER A 1 112 ? 9.436 -2.889 -20.928 1.00 96.50 112 SER A O 1
ATOM 838 N N . VAL A 1 113 ? 8.792 -1.069 -19.795 1.00 97.44 113 VAL A N 1
ATOM 839 C CA . VAL A 1 113 ? 9.380 -0.129 -20.768 1.00 97.44 113 VAL A CA 1
ATOM 840 C C . VAL A 1 113 ? 10.890 -0.345 -20.903 1.00 97.44 113 VAL A C 1
ATOM 842 O O . VAL A 1 113 ? 11.402 -0.390 -22.021 1.00 97.44 113 VAL A O 1
ATOM 845 N N . LEU A 1 114 ? 11.603 -0.528 -19.787 1.00 97.69 114 LEU A N 1
ATOM 846 C CA . LEU A 1 114 ? 13.040 -0.817 -19.807 1.00 97.69 114 LEU A CA 1
ATOM 847 C C . LEU A 1 114 ? 13.347 -2.180 -20.438 1.00 97.69 114 LEU A C 1
ATOM 849 O O . LEU A 1 114 ? 14.281 -2.290 -21.225 1.00 97.69 114 LEU A O 1
ATOM 853 N N . GLN A 1 115 ? 12.541 -3.200 -20.148 1.00 95.44 115 GLN A N 1
ATOM 854 C CA . GLN A 1 115 ? 12.692 -4.538 -20.718 1.00 95.44 115 GLN A CA 1
ATOM 855 C C . GLN A 1 115 ? 12.606 -4.528 -22.249 1.00 95.44 115 GLN A C 1
ATOM 857 O O . GLN A 1 115 ? 13.333 -5.257 -22.917 1.00 95.44 115 GLN A O 1
ATOM 862 N N . HIS A 1 116 ? 11.733 -3.687 -22.806 1.00 94.38 116 HIS A N 1
ATOM 863 C CA . HIS A 1 116 ? 11.521 -3.569 -24.250 1.00 94.38 116 HIS A CA 1
ATOM 864 C C . HIS A 1 116 ? 12.448 -2.537 -24.917 1.00 94.38 116 HIS A C 1
ATOM 866 O O . HIS A 1 116 ? 12.331 -2.284 -26.117 1.00 94.38 116 HIS A O 1
ATOM 872 N N . ALA A 1 117 ? 13.398 -1.949 -24.182 1.00 95.50 117 ALA A N 1
ATOM 873 C CA . ALA A 1 117 ? 14.308 -0.934 -24.711 1.00 95.50 117 ALA A CA 1
ATOM 874 C C . ALA A 1 117 ? 15.359 -1.480 -25.700 1.00 95.50 117 ALA A C 1
ATOM 876 O O . ALA A 1 117 ? 16.126 -0.690 -26.253 1.00 95.50 117 ALA A O 1
ATOM 877 N N . ASN A 1 118 ? 15.378 -2.794 -25.961 1.00 93.50 118 ASN A N 1
ATOM 878 C CA . ASN A 1 118 ? 16.204 -3.451 -26.980 1.00 93.50 118 ASN A CA 1
ATOM 879 C C . ASN A 1 118 ? 15.440 -3.835 -28.262 1.00 93.50 118 ASN A C 1
ATOM 881 O O . ASN A 1 118 ? 15.977 -4.553 -29.107 1.00 93.50 118 ASN A O 1
ATOM 885 N N . LEU A 1 119 ? 14.193 -3.384 -28.431 1.00 90.38 119 LEU A N 1
ATOM 886 C CA . LEU A 1 119 ? 13.334 -3.771 -29.555 1.00 90.38 119 LEU A CA 1
ATOM 887 C C . LEU A 1 119 ? 13.949 -3.461 -30.939 1.00 90.38 119 LEU A C 1
ATOM 889 O O . LEU A 1 119 ? 13.701 -4.173 -31.907 1.00 90.38 119 LEU A O 1
ATOM 893 N N . GLY A 1 120 ? 14.808 -2.446 -31.039 1.00 88.88 120 GLY A N 1
ATOM 894 C CA . GLY A 1 120 ? 15.554 -2.099 -32.250 1.00 88.88 120 GLY A CA 1
ATOM 895 C C . GLY A 1 120 ? 16.684 -3.065 -32.630 1.00 88.88 120 GLY A C 1
ATOM 896 O O . GLY A 1 120 ? 17.231 -2.950 -33.729 1.00 88.88 120 GLY A O 1
ATOM 897 N N . ASN A 1 121 ? 17.034 -4.014 -31.754 1.00 88.50 121 ASN A N 1
ATOM 898 C CA . ASN A 1 121 ? 17.928 -5.138 -32.055 1.00 88.50 121 ASN A CA 1
ATOM 899 C C . ASN A 1 121 ? 17.171 -6.373 -32.582 1.00 88.50 121 ASN A C 1
ATOM 901 O O . ASN A 1 121 ? 17.808 -7.350 -32.972 1.00 88.50 121 ASN A O 1
ATOM 905 N N . GLN A 1 122 ? 15.833 -6.355 -32.590 1.00 85.00 122 GLN A N 1
ATOM 906 C CA . GLN A 1 122 ? 15.004 -7.509 -32.938 1.00 85.00 122 GLN A CA 1
ATOM 907 C C . GLN A 1 122 ? 14.450 -7.398 -34.367 1.00 85.00 122 GLN A C 1
ATOM 909 O O . GLN A 1 122 ? 14.062 -6.321 -34.824 1.00 85.00 122 GLN A O 1
ATOM 914 N N . GLU A 1 123 ? 14.354 -8.526 -35.076 1.00 73.75 123 GLU A N 1
ATOM 915 C CA . GLU A 1 123 ? 13.588 -8.601 -36.324 1.00 73.75 123 GLU A CA 1
ATOM 916 C C . GLU A 1 123 ? 12.090 -8.663 -36.001 1.00 73.75 123 GLU A C 1
ATOM 918 O O . GLU A 1 123 ? 11.536 -9.719 -35.698 1.00 73.75 123 GLU A O 1
ATOM 923 N N . ILE A 1 124 ? 11.414 -7.514 -36.047 1.00 69.44 124 ILE A N 1
ATOM 924 C CA . ILE A 1 124 ? 9.972 -7.444 -35.788 1.00 69.44 124 ILE A CA 1
ATOM 925 C C . ILE A 1 124 ? 9.213 -7.839 -37.058 1.00 69.44 124 ILE A C 1
ATOM 927 O O . ILE A 1 124 ? 9.306 -7.171 -38.094 1.00 69.44 124 ILE A O 1
ATOM 931 N N . ALA A 1 125 ? 8.416 -8.905 -36.976 1.00 65.00 125 ALA A N 1
ATOM 932 C CA . ALA A 1 125 ? 7.486 -9.269 -38.036 1.00 65.00 125 ALA A CA 1
ATOM 933 C C . ALA A 1 125 ? 6.458 -8.143 -38.229 1.00 65.00 125 ALA A C 1
ATOM 935 O O . ALA A 1 125 ? 5.671 -7.849 -37.332 1.00 65.00 125 ALA A O 1
ATOM 936 N N . LYS A 1 126 ? 6.449 -7.516 -39.410 1.00 66.56 126 LYS A N 1
ATOM 937 C CA . LYS A 1 126 ? 5.462 -6.485 -39.757 1.00 66.56 126 LYS A CA 1
ATOM 938 C C . LYS A 1 126 ? 4.068 -7.113 -39.788 1.00 66.56 126 LYS A C 1
ATOM 940 O O . LYS A 1 126 ? 3.757 -7.868 -40.708 1.00 66.56 126 LYS A O 1
ATOM 945 N N . ASN A 1 127 ? 3.233 -6.795 -38.806 1.00 72.25 127 ASN A N 1
ATOM 946 C CA . ASN A 1 127 ? 1.828 -7.191 -38.774 1.00 72.25 127 ASN A CA 1
ATOM 947 C C . ASN A 1 127 ? 0.933 -5.969 -38.514 1.00 72.25 127 ASN A C 1
ATOM 949 O O . ASN A 1 127 ? 1.417 -4.880 -38.219 1.00 72.25 127 ASN A O 1
ATOM 953 N N . ALA A 1 128 ? -0.381 -6.139 -38.661 1.00 71.69 128 ALA A N 1
ATOM 954 C CA . ALA A 1 128 ? -1.341 -5.046 -38.489 1.00 71.69 128 ALA A CA 1
ATOM 955 C C . ALA A 1 128 ? -1.475 -4.558 -37.031 1.00 71.69 128 ALA A C 1
ATOM 957 O O . ALA A 1 128 ? -2.104 -3.531 -36.795 1.00 71.69 128 ALA A O 1
ATOM 958 N N . GLU A 1 129 ? -0.902 -5.283 -36.068 1.00 70.31 129 GLU A N 1
ATOM 959 C CA . GLU A 1 129 ? -1.013 -5.000 -34.633 1.00 70.31 129 GLU A CA 1
ATOM 960 C C . GLU A 1 129 ? 0.186 -4.207 -34.092 1.00 70.31 129 GLU A C 1
ATOM 962 O O . GLU A 1 129 ? 0.117 -3.663 -32.993 1.00 70.31 129 GLU A O 1
ATOM 967 N N . THR A 1 130 ? 1.280 -4.109 -34.855 1.00 70.38 130 THR A N 1
ATOM 968 C CA . THR A 1 130 ? 2.522 -3.461 -34.418 1.00 70.38 130 THR A CA 1
ATOM 969 C C . THR A 1 130 ? 2.906 -2.318 -35.349 1.00 70.38 130 THR A C 1
ATOM 971 O O . THR A 1 130 ? 3.235 -2.507 -36.520 1.00 70.38 130 THR A O 1
ATOM 974 N N . THR A 1 131 ? 2.890 -1.096 -34.817 1.00 75.81 131 THR A N 1
ATOM 975 C CA . THR A 1 131 ? 3.451 0.060 -35.521 1.00 75.81 131 THR A CA 1
ATOM 976 C C . THR A 1 131 ? 4.972 -0.099 -35.576 1.00 75.81 131 THR A C 1
ATOM 978 O O . THR A 1 131 ? 5.594 -0.204 -34.516 1.00 75.81 131 THR A O 1
ATOM 981 N N . PRO A 1 132 ? 5.601 -0.107 -36.766 1.00 76.19 132 PRO A N 1
ATOM 982 C CA . PRO A 1 132 ? 7.053 -0.191 -36.864 1.00 76.19 132 PRO A CA 1
ATOM 983 C C . PRO A 1 132 ? 7.732 0.957 -36.110 1.00 76.19 132 PRO A C 1
ATOM 985 O O . PRO A 1 132 ? 7.274 2.101 -36.177 1.00 76.19 132 PRO A O 1
ATOM 988 N N . LEU A 1 133 ? 8.844 0.662 -35.431 1.00 83.75 133 LEU A N 1
ATOM 989 C CA . LEU A 1 133 ? 9.685 1.694 -34.828 1.00 83.75 133 LEU A CA 1
ATOM 990 C C . LEU A 1 133 ? 10.157 2.668 -35.911 1.00 83.75 133 LEU A C 1
ATOM 992 O O . LEU A 1 133 ? 10.700 2.249 -36.934 1.00 83.75 133 LEU A O 1
ATOM 996 N N . ARG A 1 134 ? 9.951 3.966 -35.670 1.00 87.12 134 ARG A N 1
ATOM 997 C CA . ARG A 1 134 ? 10.398 5.029 -36.578 1.00 87.12 134 ARG A CA 1
ATOM 998 C C . ARG A 1 134 ? 11.925 5.067 -36.683 1.00 87.12 134 ARG A C 1
ATOM 1000 O O . ARG A 1 134 ? 12.436 5.112 -37.795 1.00 87.12 134 ARG A O 1
ATOM 1007 N N . ASP A 1 135 ? 12.599 5.001 -35.535 1.00 91.25 135 ASP A N 1
ATOM 1008 C CA . ASP A 1 135 ? 14.054 5.126 -35.392 1.00 91.25 135 ASP A CA 1
ATOM 1009 C C . ASP A 1 135 ? 14.587 3.963 -34.511 1.00 91.25 135 ASP A C 1
ATOM 1011 O O . ASP A 1 135 ? 14.762 4.121 -33.297 1.00 91.25 135 ASP A O 1
ATOM 1015 N N . PRO A 1 136 ? 14.757 2.739 -35.058 1.00 90.56 136 PRO A N 1
ATOM 1016 C CA . PRO A 1 136 ? 15.143 1.548 -34.287 1.00 90.56 136 PRO A CA 1
ATOM 1017 C C . PRO A 1 136 ? 16.488 1.671 -33.559 1.00 90.56 136 PRO A C 1
ATOM 1019 O O . PRO A 1 136 ? 16.703 1.051 -32.522 1.00 90.56 136 PRO A O 1
ATOM 1022 N N . GLU A 1 137 ? 17.412 2.476 -34.073 1.00 92.81 137 GLU A N 1
ATOM 1023 C CA . GLU A 1 137 ? 18.713 2.748 -33.464 1.00 92.81 137 GLU A CA 1
ATOM 1024 C C . GLU A 1 137 ? 18.625 3.369 -32.064 1.00 92.81 137 GLU A C 1
ATOM 1026 O O . GLU A 1 137 ? 19.563 3.207 -31.286 1.00 92.81 137 GLU A O 1
ATOM 1031 N N . HIS A 1 138 ? 17.504 4.012 -31.719 1.00 94.94 138 HIS A N 1
ATOM 1032 C CA . HIS A 1 138 ? 17.263 4.571 -30.387 1.00 94.94 138 HIS A CA 1
ATOM 1033 C C . HIS A 1 138 ? 16.844 3.522 -29.345 1.00 94.94 138 HIS A C 1
ATOM 1035 O O . HIS A 1 138 ? 16.762 3.849 -28.167 1.00 94.94 138 HIS A O 1
ATOM 1041 N N . TYR A 1 139 ? 16.574 2.278 -29.749 1.00 94.81 139 TYR A N 1
ATOM 1042 C CA . TYR A 1 139 ? 16.032 1.228 -28.880 1.00 94.81 139 TYR A CA 1
ATOM 1043 C C . TYR A 1 139 ? 16.904 -0.028 -28.934 1.00 94.81 139 TYR A C 1
ATOM 1045 O O . TYR A 1 139 ? 16.432 -1.125 -29.221 1.00 94.81 139 TYR A O 1
ATOM 1053 N N . LYS A 1 140 ? 18.205 0.145 -28.691 1.00 95.56 140 LYS A N 1
ATOM 1054 C CA . LYS A 1 140 ? 19.214 -0.927 -28.708 1.00 95.56 140 LYS A CA 1
ATOM 1055 C C . LYS A 1 140 ? 19.855 -1.139 -27.336 1.00 95.56 140 LYS A C 1
ATOM 1057 O O . LYS A 1 140 ? 21.054 -1.393 -27.245 1.00 95.56 140 LYS A O 1
ATOM 1062 N N . TYR A 1 141 ? 19.072 -0.970 -26.273 1.00 97.00 141 TYR A N 1
ATOM 1063 C CA . TYR A 1 141 ? 19.550 -1.048 -24.897 1.00 97.00 141 TYR A CA 1
ATOM 1064 C C . TYR A 1 141 ? 19.184 -2.383 -24.255 1.00 97.00 141 TYR A C 1
ATOM 1066 O O . TYR A 1 141 ? 18.024 -2.617 -23.926 1.00 97.00 141 TYR A O 1
ATOM 1074 N N . ASP A 1 142 ? 20.183 -3.229 -24.020 1.00 96.00 142 ASP A N 1
ATOM 1075 C CA . ASP A 1 142 ? 20.040 -4.447 -23.222 1.00 96.00 142 ASP A CA 1
ATOM 1076 C C . ASP A 1 142 ? 20.289 -4.119 -21.744 1.00 96.00 142 ASP A C 1
ATOM 1078 O O . ASP A 1 142 ? 21.409 -4.214 -21.238 1.00 96.00 142 ASP A O 1
ATOM 1082 N N . PHE A 1 143 ? 19.247 -3.639 -21.065 1.00 97.75 143 PHE A N 1
ATOM 1083 C CA . PHE A 1 143 ? 19.333 -3.248 -19.660 1.00 97.75 143 PHE A CA 1
ATOM 1084 C C . PHE A 1 143 ? 19.342 -4.450 -18.711 1.00 97.75 143 PHE A C 1
ATOM 1086 O O . PHE A 1 143 ? 18.529 -5.365 -18.833 1.00 97.75 143 PHE A O 1
ATOM 1093 N N . ASP A 1 144 ? 20.200 -4.385 -17.691 1.00 98.00 144 ASP A N 1
ATOM 1094 C CA . ASP A 1 144 ? 20.124 -5.271 -16.531 1.00 98.00 144 ASP A CA 1
ATOM 1095 C C . ASP A 1 144 ? 19.097 -4.718 -15.532 1.00 98.00 144 ASP A C 1
ATOM 1097 O O . ASP A 1 144 ? 19.365 -3.783 -14.773 1.00 98.00 144 ASP A O 1
ATOM 1101 N N . LEU A 1 145 ? 17.885 -5.275 -15.560 1.00 98.31 145 LEU A N 1
ATOM 1102 C CA . LEU A 1 145 ? 16.799 -4.815 -14.695 1.00 98.31 145 LEU A CA 1
ATOM 1103 C C . LEU A 1 145 ? 17.045 -5.119 -13.214 1.00 98.31 145 LEU A C 1
ATOM 1105 O O . LEU A 1 145 ? 16.529 -4.389 -12.368 1.00 98.31 145 LEU A O 1
ATOM 1109 N N . ALA A 1 146 ? 17.822 -6.158 -12.887 1.00 98.38 146 ALA A N 1
ATOM 1110 C CA . ALA A 1 146 ? 18.153 -6.471 -11.501 1.00 98.38 146 ALA A CA 1
ATOM 1111 C C . ALA A 1 146 ? 19.077 -5.390 -10.923 1.00 98.38 146 ALA A C 1
ATOM 1113 O O . ALA A 1 146 ? 18.798 -4.856 -9.849 1.00 98.38 146 ALA A O 1
ATOM 1114 N N . GLU A 1 147 ? 20.105 -4.992 -11.676 1.00 98.69 147 GLU A N 1
ATOM 1115 C CA . GLU A 1 147 ? 21.012 -3.907 -11.283 1.00 98.69 147 GLU A CA 1
ATOM 1116 C C . GLU A 1 147 ? 20.311 -2.540 -11.261 1.00 98.69 147 GLU A C 1
ATOM 1118 O O . GLU A 1 147 ? 20.551 -1.732 -10.363 1.00 98.69 147 GLU A O 1
ATOM 1123 N N . ILE A 1 148 ? 19.388 -2.277 -12.196 1.00 98.62 148 ILE A N 1
ATOM 1124 C CA . ILE A 1 148 ? 18.586 -1.043 -12.182 1.00 98.62 148 ILE A CA 1
ATOM 1125 C C .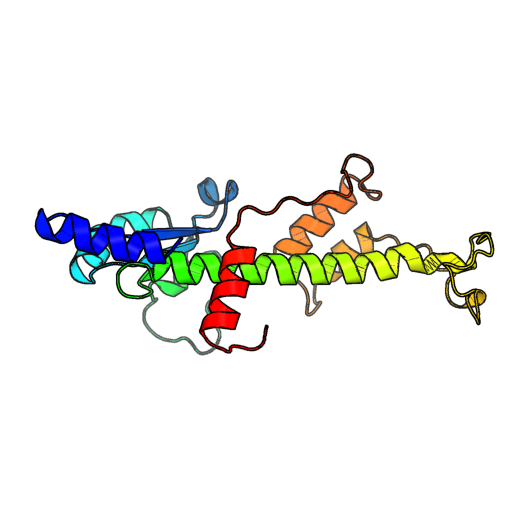 ILE A 1 148 ? 17.671 -0.990 -10.949 1.00 98.62 148 ILE A C 1
ATOM 1127 O O . ILE A 1 148 ? 17.607 0.033 -10.261 1.00 98.62 148 ILE A O 1
ATOM 1131 N N . ALA A 1 149 ? 16.983 -2.087 -10.630 1.00 98.56 149 ALA A N 1
ATOM 1132 C CA . ALA A 1 149 ? 16.171 -2.150 -9.422 1.00 98.56 149 ALA A CA 1
ATOM 1133 C C . ALA A 1 149 ? 17.040 -1.962 -8.166 1.00 98.56 149 ALA A C 1
ATOM 1135 O O . ALA A 1 149 ? 16.647 -1.220 -7.268 1.00 98.56 149 ALA A O 1
ATOM 1136 N N . GLU A 1 150 ? 18.236 -2.559 -8.120 1.00 98.62 150 GLU A N 1
ATOM 1137 C CA . GLU A 1 150 ? 19.168 -2.452 -6.992 1.00 98.62 150 GLU A CA 1
ATOM 1138 C C . GLU A 1 150 ? 19.742 -1.036 -6.820 1.00 98.62 150 GLU A C 1
ATOM 1140 O O . GLU A 1 150 ? 19.816 -0.536 -5.690 1.00 98.62 150 GLU A O 1
ATOM 1145 N N . VAL A 1 151 ? 20.106 -0.347 -7.910 1.00 98.69 151 VAL A N 1
ATOM 1146 C CA . VAL A 1 151 ? 20.620 1.030 -7.826 1.00 98.69 151 VAL A CA 1
ATOM 1147 C C . VAL A 1 151 ? 19.536 1.997 -7.349 1.00 98.69 151 VAL A C 1
ATOM 1149 O O . VAL A 1 151 ? 19.813 2.885 -6.540 1.00 98.69 151 VAL A O 1
ATOM 1152 N N . TRP A 1 152 ? 18.275 1.790 -7.742 1.00 98.75 152 TRP A N 1
ATOM 1153 C CA . TRP A 1 152 ? 17.159 2.628 -7.293 1.00 98.75 152 TRP A CA 1
ATOM 1154 C C . TRP A 1 152 ? 16.866 2.520 -5.793 1.00 98.75 152 TRP A C 1
ATOM 1156 O O . TRP A 1 152 ? 16.230 3.409 -5.226 1.00 98.75 152 TRP A O 1
ATOM 1166 N N . ARG A 1 153 ? 17.368 1.502 -5.095 1.00 98.69 153 ARG A N 1
ATOM 1167 C CA . ARG A 1 153 ? 17.174 1.377 -3.642 1.00 98.69 153 ARG A CA 1
ATOM 1168 C C . ARG A 1 153 ? 17.958 2.408 -2.837 1.00 98.69 153 ARG A C 1
ATOM 1170 O O . ARG A 1 153 ? 17.658 2.616 -1.665 1.00 98.69 153 ARG A O 1
ATOM 1177 N N . ARG A 1 154 ? 18.974 3.049 -3.427 1.00 98.50 154 ARG A N 1
ATOM 1178 C CA . ARG A 1 154 ? 19.891 3.945 -2.707 1.00 98.50 154 ARG A CA 1
ATOM 1179 C C . ARG A 1 154 ? 19.904 5.331 -3.333 1.00 98.50 154 ARG A C 1
ATOM 1181 O O . ARG A 1 154 ? 20.410 5.529 -4.428 1.00 98.50 154 ARG A O 1
ATOM 1188 N N . GLY A 1 155 ? 19.354 6.303 -2.606 1.00 97.81 155 GLY A N 1
ATOM 1189 C CA . GLY A 1 155 ? 19.367 7.717 -2.998 1.00 97.81 155 GLY A CA 1
ATOM 1190 C C . GLY A 1 155 ? 18.358 8.103 -4.083 1.00 97.81 155 GLY A C 1
ATOM 1191 O O . GLY A 1 155 ? 18.266 9.283 -4.412 1.00 97.81 155 GLY A O 1
ATOM 1192 N N . SER A 1 156 ? 17.582 7.153 -4.616 1.00 98.12 156 SER A N 1
ATOM 1193 C CA . SER A 1 156 ? 16.482 7.470 -5.529 1.00 98.12 156 SER A CA 1
ATOM 1194 C C . SER A 1 156 ? 15.212 7.878 -4.775 1.00 98.12 156 SER A C 1
ATOM 1196 O O . SER A 1 156 ? 14.974 7.480 -3.631 1.00 98.12 156 SER A O 1
ATOM 1198 N N . VAL A 1 157 ? 14.363 8.636 -5.469 1.00 98.50 157 VAL A N 1
ATOM 1199 C CA . VAL A 1 157 ? 13.052 9.085 -4.974 1.00 98.50 157 VAL A CA 1
ATOM 1200 C C . VAL A 1 157 ? 12.064 7.925 -4.825 1.00 98.50 157 VAL A C 1
ATOM 1202 O O . VAL A 1 157 ? 11.144 8.005 -4.020 1.00 98.50 157 VAL A O 1
ATOM 1205 N N . ILE A 1 158 ? 12.252 6.842 -5.578 1.00 98.31 158 ILE A N 1
ATOM 1206 C CA . ILE A 1 158 ? 11.302 5.725 -5.663 1.00 98.31 158 ILE A CA 1
ATOM 1207 C C . ILE A 1 158 ? 11.717 4.532 -4.796 1.00 98.31 158 ILE A C 1
ATOM 1209 O O . ILE A 1 158 ? 11.240 3.421 -5.021 1.00 98.31 158 ILE A O 1
ATOM 1213 N N . SER A 1 159 ? 12.615 4.729 -3.828 1.00 98.06 159 SER A N 1
ATOM 1214 C CA . SER A 1 159 ? 12.985 3.674 -2.881 1.00 98.06 159 SER A CA 1
ATOM 1215 C C . SER A 1 159 ? 11.795 3.307 -1.985 1.00 98.06 159 SER A C 1
ATOM 1217 O O . SER A 1 159 ? 11.115 4.172 -1.435 1.00 98.06 159 SER A O 1
ATOM 1219 N N . SER A 1 160 ? 11.497 2.010 -1.879 1.00 98.25 160 SER A N 1
ATOM 1220 C CA . SER A 1 160 ? 10.361 1.496 -1.109 1.00 98.25 160 SER A CA 1
ATOM 1221 C C . SER A 1 160 ? 10.525 0.007 -0.796 1.00 98.25 160 SER A C 1
ATOM 1223 O O . SER A 1 160 ? 11.338 -0.685 -1.409 1.00 98.25 160 SER A O 1
ATOM 1225 N N . TRP A 1 161 ? 9.693 -0.513 0.109 1.00 97.38 161 TRP A N 1
ATOM 1226 C CA . TRP A 1 161 ? 9.643 -1.948 0.405 1.00 97.38 161 TRP A CA 1
ATOM 1227 C C . TRP A 1 161 ? 9.266 -2.802 -0.819 1.00 97.38 161 TRP A C 1
ATOM 1229 O O . TRP A 1 161 ? 9.832 -3.871 -1.027 1.00 97.38 161 TRP A O 1
ATOM 1239 N N . LEU A 1 162 ? 8.345 -2.335 -1.669 1.00 98.12 162 LEU A N 1
ATOM 1240 C CA . LEU A 1 162 ? 7.977 -3.062 -2.891 1.00 98.12 162 LEU A CA 1
ATOM 1241 C C . LEU A 1 162 ? 9.123 -3.077 -3.912 1.00 98.12 162 LEU A C 1
ATOM 1243 O O . LEU A 1 162 ? 9.309 -4.082 -4.601 1.00 98.12 162 LEU A O 1
ATOM 1247 N N . LEU A 1 163 ? 9.935 -2.016 -3.967 1.00 98.56 163 LEU A N 1
ATOM 1248 C CA . LEU A 1 163 ? 11.159 -2.020 -4.767 1.00 98.56 163 LEU A CA 1
ATOM 1249 C C . LEU A 1 163 ? 12.191 -3.008 -4.205 1.00 98.56 163 LEU A C 1
ATOM 1251 O O . LEU A 1 163 ? 12.803 -3.733 -4.984 1.00 98.56 163 LEU A O 1
ATOM 1255 N N . ASP A 1 164 ? 12.349 -3.098 -2.878 1.00 98.31 164 ASP A N 1
ATOM 1256 C CA . ASP A 1 164 ? 13.228 -4.101 -2.255 1.00 98.31 164 ASP A CA 1
ATOM 1257 C C . ASP A 1 164 ? 12.827 -5.528 -2.658 1.00 98.31 164 ASP A C 1
ATOM 1259 O O . ASP A 1 164 ? 13.689 -6.345 -2.983 1.00 98.31 164 ASP A O 1
ATOM 1263 N N . LEU A 1 165 ? 11.525 -5.834 -2.657 1.00 97.75 165 LEU A N 1
ATOM 1264 C CA . LEU A 1 165 ? 11.009 -7.134 -3.096 1.00 97.75 165 LEU A CA 1
ATOM 1265 C C . LEU A 1 165 ? 11.217 -7.359 -4.599 1.00 97.75 165 LEU A C 1
ATOM 1267 O O . LEU A 1 165 ? 11.567 -8.464 -5.010 1.00 97.75 165 LEU A O 1
ATOM 1271 N N . THR A 1 166 ? 11.045 -6.313 -5.409 1.00 98.19 166 THR A N 1
ATOM 1272 C CA . THR A 1 166 ? 11.266 -6.363 -6.861 1.00 98.19 166 THR A CA 1
ATOM 1273 C C . THR A 1 166 ? 12.729 -6.663 -7.185 1.00 98.19 166 THR A C 1
ATOM 1275 O O . THR A 1 166 ? 13.009 -7.583 -7.951 1.00 98.19 166 THR A O 1
ATOM 1278 N N . ALA A 1 167 ? 13.670 -5.965 -6.541 1.00 98.50 167 ALA A N 1
ATOM 1279 C CA . ALA A 1 167 ? 15.101 -6.216 -6.692 1.00 98.50 167 ALA A CA 1
ATOM 1280 C C . ALA A 1 167 ? 15.474 -7.641 -6.253 1.00 98.50 167 ALA A C 1
ATOM 1282 O O . ALA A 1 167 ? 16.194 -8.337 -6.964 1.00 98.50 167 ALA A O 1
ATOM 1283 N N . GLN A 1 168 ? 14.929 -8.124 -5.129 1.00 97.88 168 GLN A N 1
ATOM 1284 C CA . GLN A 1 168 ? 15.147 -9.503 -4.675 1.00 97.88 168 GLN A CA 1
ATOM 1285 C C . GLN A 1 168 ? 14.634 -10.544 -5.680 1.00 97.88 168 GLN A C 1
ATOM 1287 O O . GLN A 1 168 ? 15.312 -11.545 -5.922 1.00 97.88 168 GLN A O 1
ATOM 1292 N N . ALA A 1 169 ? 13.446 -10.329 -6.253 1.00 97.62 169 ALA A N 1
ATOM 1293 C CA . ALA A 1 169 ? 12.861 -11.234 -7.237 1.00 97.62 169 ALA A CA 1
ATOM 1294 C C . ALA A 1 169 ? 13.686 -11.271 -8.531 1.00 97.62 169 ALA A C 1
ATOM 1296 O O . ALA A 1 169 ? 14.048 -12.356 -8.981 1.00 97.62 169 ALA A O 1
ATOM 1297 N N . LEU A 1 170 ? 14.051 -10.105 -9.074 1.00 97.94 170 LEU A N 1
ATOM 1298 C CA . LEU A 1 170 ? 14.862 -9.995 -10.290 1.00 97.94 170 LEU A CA 1
ATOM 1299 C C . LEU A 1 170 ? 16.286 -10.523 -10.094 1.00 97.94 170 LEU A C 1
ATOM 1301 O O . LEU A 1 170 ? 16.819 -11.176 -10.982 1.00 97.94 170 LEU A O 1
ATOM 1305 N N . HIS A 1 171 ? 16.894 -10.309 -8.925 1.00 97.81 171 HIS A N 1
ATOM 1306 C CA . HIS A 1 171 ? 18.206 -10.879 -8.619 1.00 97.81 171 HIS A CA 1
ATOM 1307 C C . HIS A 1 171 ? 18.168 -12.413 -8.581 1.00 97.81 171 HIS A C 1
ATOM 1309 O O . HIS A 1 171 ? 19.096 -13.077 -9.038 1.00 97.81 171 HIS A O 1
ATOM 1315 N N . ARG A 1 172 ? 17.085 -12.992 -8.043 1.00 97.25 172 ARG A N 1
ATOM 1316 C CA . ARG A 1 172 ? 16.895 -14.447 -8.015 1.00 97.25 172 ARG A CA 1
ATOM 1317 C C . ARG A 1 172 ? 16.629 -15.012 -9.410 1.00 97.25 172 ARG A C 1
ATOM 1319 O O . ARG A 1 172 ? 17.152 -16.074 -9.734 1.00 97.25 172 ARG A O 1
ATOM 1326 N N . GLU A 1 173 ? 15.790 -14.344 -10.194 1.00 96.31 173 GLU A N 1
ATOM 1327 C CA . GLU A 1 173 ? 15.398 -14.789 -11.528 1.00 96.31 173 GLU A CA 1
ATOM 1328 C C . GLU A 1 173 ? 15.168 -13.589 -12.468 1.00 96.31 173 GLU A C 1
ATOM 1330 O O . GLU A 1 173 ? 14.051 -13.076 -12.551 1.00 96.31 173 GLU A O 1
ATOM 1335 N N . PRO A 1 174 ? 16.194 -13.155 -13.226 1.00 93.88 174 PRO A N 1
ATOM 1336 C CA . PRO A 1 174 ? 16.125 -11.925 -14.027 1.00 93.88 174 PRO A CA 1
ATOM 1337 C C . PRO A 1 174 ? 15.028 -11.904 -15.095 1.00 93.88 174 PRO A C 1
ATOM 1339 O O . PRO A 1 174 ? 14.541 -10.840 -15.465 1.00 93.88 174 PRO A O 1
ATOM 1342 N N . THR A 1 175 ? 14.632 -13.073 -15.602 1.00 92.31 175 THR A N 1
ATOM 1343 C CA . THR A 1 175 ? 13.595 -13.213 -16.636 1.00 92.31 175 THR A CA 1
ATOM 1344 C C . THR A 1 175 ? 12.207 -13.487 -16.070 1.00 92.31 175 THR A C 1
ATOM 1346 O O . THR A 1 175 ? 11.241 -13.467 -16.830 1.00 92.31 175 THR A O 1
ATOM 1349 N N . LEU A 1 176 ? 12.099 -13.780 -14.766 1.00 94.56 176 LEU A N 1
ATOM 1350 C CA . LEU A 1 176 ? 10.861 -14.192 -14.095 1.00 94.56 176 LEU A CA 1
ATOM 1351 C C . LEU A 1 176 ? 10.126 -15.349 -14.810 1.00 94.56 176 LEU A C 1
ATOM 1353 O O . LEU A 1 176 ? 8.907 -15.472 -14.720 1.00 94.56 176 LEU A O 1
ATOM 1357 N N . SER A 1 177 ? 10.860 -16.206 -15.525 1.00 93.31 177 SER A N 1
ATOM 1358 C CA . SER A 1 177 ? 10.320 -17.276 -16.373 1.00 93.31 177 SER A CA 1
ATOM 1359 C C . SER A 1 177 ? 9.506 -18.346 -15.636 1.00 93.31 177 SER A C 1
ATOM 1361 O O . SER A 1 177 ? 8.677 -19.017 -16.250 1.00 93.31 177 SER A O 1
ATOM 1363 N N . SER A 1 178 ? 9.711 -18.506 -14.328 1.00 93.56 178 SER A N 1
ATOM 1364 C CA . SER A 1 178 ? 8.935 -19.408 -13.476 1.00 93.56 178 SER A CA 1
ATOM 1365 C C . SER A 1 178 ? 7.546 -18.865 -13.116 1.00 93.56 178 SER A C 1
ATOM 1367 O O . SER A 1 178 ? 6.689 -19.624 -12.654 1.00 93.56 178 SER A O 1
ATOM 1369 N N . PHE A 1 179 ? 7.291 -17.575 -13.350 1.00 91.38 179 PHE A N 1
ATOM 1370 C CA . PHE A 1 179 ? 6.009 -16.934 -13.087 1.00 91.38 179 PHE A CA 1
ATOM 1371 C C . PHE A 1 179 ? 5.128 -16.916 -14.338 1.00 91.38 179 PHE A C 1
ATOM 1373 O O . PHE A 1 179 ? 5.582 -16.738 -15.466 1.00 91.38 179 PHE A O 1
ATOM 1380 N N . SER A 1 180 ? 3.818 -17.058 -14.137 1.00 89.38 180 SER A N 1
ATOM 1381 C CA . SER A 1 180 ? 2.846 -16.815 -15.205 1.00 89.38 180 SER A CA 1
ATOM 1382 C C . SER A 1 180 ? 2.509 -15.325 -15.299 1.00 89.38 180 SER A C 1
ATOM 1384 O O . SER A 1 180 ? 2.504 -14.635 -14.284 1.00 89.38 180 SER A O 1
ATOM 1386 N N . GLY A 1 181 ? 2.078 -14.850 -16.468 1.00 86.44 181 GLY A N 1
ATOM 1387 C CA . GLY A 1 181 ? 1.540 -13.490 -16.630 1.00 86.44 181 GLY A CA 1
ATOM 1388 C C . GLY A 1 181 ? 0.148 -13.261 -16.014 1.00 86.44 181 GLY A C 1
ATOM 1389 O O . GLY A 1 181 ? -0.483 -12.246 -16.294 1.00 86.44 181 GLY A O 1
ATOM 1390 N N . ARG A 1 182 ? -0.387 -14.206 -15.228 1.00 88.88 182 ARG A N 1
ATOM 1391 C CA . ARG A 1 182 ? -1.704 -14.088 -14.585 1.00 88.88 182 ARG A CA 1
ATOM 1392 C C . ARG A 1 182 ? -1.549 -13.607 -13.147 1.00 88.88 182 ARG A C 1
ATOM 1394 O O . ARG A 1 182 ? -0.987 -14.314 -12.317 1.00 88.88 182 ARG A O 1
ATOM 1401 N N . VAL A 1 183 ? -2.136 -12.452 -12.846 1.00 90.69 183 VAL A N 1
ATOM 1402 C CA . VAL A 1 183 ? -2.178 -11.874 -11.497 1.00 90.69 183 VAL A CA 1
ATOM 1403 C C . VAL A 1 183 ? -3.584 -12.050 -10.922 1.00 90.69 183 VAL A C 1
ATOM 1405 O O . VAL A 1 183 ? -4.572 -11.770 -11.598 1.00 90.69 183 VAL A O 1
ATOM 1408 N N . SER A 1 184 ? -3.679 -12.568 -9.697 1.00 91.06 184 SER A N 1
ATOM 1409 C CA . SER A 1 184 ? -4.955 -12.716 -8.978 1.00 91.06 184 SER A CA 1
ATOM 1410 C C . SER A 1 184 ? -5.221 -11.496 -8.098 1.00 91.06 184 SER A C 1
ATOM 1412 O O . SER A 1 184 ? -4.274 -10.862 -7.642 1.00 91.06 184 SER A O 1
ATOM 1414 N N . ASP A 1 185 ? -6.492 -11.214 -7.807 1.00 91.50 185 ASP A N 1
ATOM 1415 C CA . ASP A 1 185 ? -6.900 -10.192 -6.841 1.00 91.50 185 ASP A CA 1
ATOM 1416 C C . ASP A 1 185 ? -7.778 -10.789 -5.730 1.00 91.50 185 ASP A C 1
ATOM 1418 O O . ASP A 1 185 ? -8.592 -11.678 -5.980 1.00 91.50 185 ASP A O 1
ATOM 1422 N N . SER A 1 186 ? -7.604 -10.317 -4.493 1.00 87.00 186 SER A N 1
ATOM 1423 C CA . SER A 1 186 ? -8.322 -10.812 -3.303 1.00 87.00 186 SER A CA 1
ATOM 1424 C C . SER A 1 186 ? -9.620 -10.057 -2.993 1.00 87.00 186 SER A C 1
ATOM 1426 O O . SER A 1 186 ? -10.351 -10.437 -2.080 1.00 87.00 186 SER A O 1
ATOM 1428 N N . GLY A 1 187 ? -9.940 -9.016 -3.770 1.00 91.06 187 GLY A N 1
ATOM 1429 C CA . GLY A 1 187 ? -11.174 -8.237 -3.664 1.00 91.06 187 GLY A CA 1
ATOM 1430 C C . GLY A 1 187 ? -11.016 -6.824 -3.094 1.00 91.06 187 GLY A C 1
ATOM 1431 O O . GLY A 1 187 ? -11.781 -5.944 -3.489 1.00 91.06 187 GLY A O 1
ATOM 1432 N N . GLU A 1 188 ? -10.023 -6.541 -2.245 1.00 91.56 188 GLU A N 1
ATOM 1433 C CA . GLU A 1 188 ? -9.865 -5.209 -1.636 1.00 91.56 188 GLU A CA 1
ATOM 1434 C C . GLU A 1 188 ? -9.620 -4.097 -2.667 1.00 91.56 188 GLU A C 1
ATOM 1436 O O . GLU A 1 188 ? -10.154 -2.997 -2.513 1.00 91.56 188 GLU A O 1
ATOM 1441 N N . GLY A 1 189 ? -8.891 -4.384 -3.752 1.00 90.81 189 GLY A N 1
ATOM 1442 C CA . GLY A 1 189 ? -8.721 -3.441 -4.862 1.00 90.81 189 GLY A CA 1
ATOM 1443 C C . GLY A 1 189 ? -10.054 -3.093 -5.536 1.00 90.81 189 GLY A C 1
ATOM 1444 O O . GLY A 1 189 ? -10.354 -1.923 -5.777 1.00 90.81 189 GLY A O 1
ATOM 1445 N N . ARG A 1 190 ? -10.923 -4.094 -5.742 1.00 95.31 190 ARG A N 1
ATOM 1446 C CA . ARG A 1 190 ? -12.271 -3.887 -6.301 1.00 95.31 190 ARG A CA 1
ATOM 1447 C C . ARG A 1 190 ? -13.137 -3.0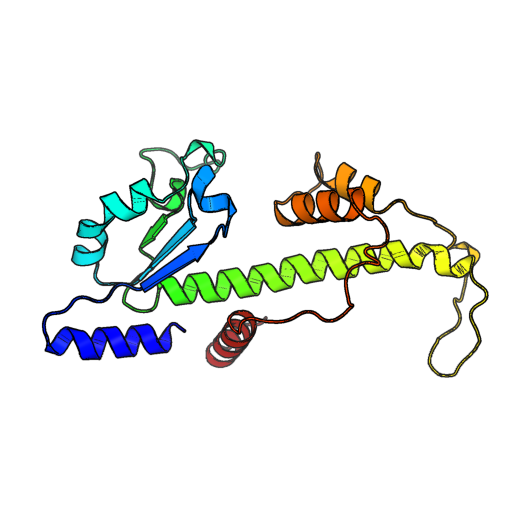43 -5.371 1.00 95.31 190 ARG A C 1
ATOM 1449 O O . ARG A 1 190 ? -13.856 -2.158 -5.832 1.00 95.31 190 ARG A O 1
ATOM 1456 N N . TRP A 1 191 ? -13.085 -3.311 -4.066 1.00 95.50 191 TRP A N 1
ATOM 1457 C CA . TRP A 1 191 ? -13.853 -2.547 -3.084 1.00 95.50 191 TRP A CA 1
ATOM 1458 C C . TRP A 1 191 ? -13.364 -1.102 -2.955 1.00 95.50 191 TRP A C 1
ATOM 1460 O O . TRP A 1 191 ? -14.202 -0.218 -2.795 1.00 95.50 191 TRP A O 1
ATOM 1470 N N . THR A 1 192 ? -12.059 -0.848 -3.104 1.00 97.25 192 THR A N 1
ATOM 1471 C CA . THR A 1 192 ? -11.511 0.516 -3.175 1.00 97.25 192 THR A CA 1
ATOM 1472 C C . THR A 1 192 ? -12.089 1.285 -4.361 1.00 97.25 192 THR A C 1
ATOM 1474 O O . THR A 1 192 ? -12.620 2.375 -4.166 1.00 97.25 192 THR A O 1
ATOM 1477 N N . MET A 1 193 ? -12.088 0.700 -5.565 1.00 96.62 193 MET A N 1
ATOM 1478 C CA . MET A 1 193 ? -12.678 1.344 -6.749 1.00 96.62 193 MET A CA 1
ATOM 1479 C C . MET A 1 193 ? -14.172 1.613 -6.574 1.00 96.62 193 MET A C 1
ATOM 1481 O O . MET A 1 193 ? -14.656 2.694 -6.901 1.00 96.62 193 MET A O 1
ATOM 1485 N N . LYS A 1 194 ? -14.908 0.652 -6.006 1.00 96.56 194 LYS A N 1
ATOM 1486 C CA . LYS A 1 194 ? -16.327 0.845 -5.702 1.00 96.56 194 LYS A CA 1
ATOM 1487 C C . LYS A 1 194 ? -16.538 2.010 -4.727 1.00 96.56 194 LYS A C 1
ATOM 1489 O O . LYS A 1 194 ? -17.376 2.863 -4.987 1.00 96.56 194 LYS A O 1
ATOM 1494 N N . ALA A 1 195 ? -15.772 2.069 -3.637 1.00 96.94 195 ALA A N 1
ATOM 1495 C CA . ALA A 1 195 ? -15.874 3.150 -2.659 1.00 96.94 195 ALA A CA 1
ATOM 1496 C C . ALA A 1 195 ? -15.523 4.517 -3.269 1.00 96.94 195 ALA A C 1
ATOM 1498 O O . ALA A 1 195 ? -16.174 5.512 -2.956 1.00 96.94 195 ALA A O 1
ATOM 1499 N N . ALA A 1 196 ? -14.542 4.576 -4.172 1.00 97.50 196 ALA A N 1
ATOM 1500 C CA . ALA A 1 196 ? -14.207 5.800 -4.890 1.00 97.50 196 ALA A CA 1
ATOM 1501 C C . ALA A 1 196 ? -15.361 6.276 -5.788 1.00 97.50 196 ALA A C 1
ATOM 1503 O O . ALA A 1 196 ? -15.721 7.449 -5.743 1.00 97.50 196 ALA A O 1
ATOM 1504 N N . ILE A 1 197 ? -16.013 5.361 -6.518 1.00 97.69 197 ILE A N 1
ATOM 1505 C CA . ILE A 1 197 ? -17.219 5.665 -7.306 1.00 97.69 197 ILE A CA 1
ATOM 1506 C C . ILE A 1 197 ? -18.341 6.183 -6.399 1.00 97.69 197 ILE A C 1
ATOM 1508 O O . ILE A 1 197 ? -18.897 7.248 -6.664 1.00 97.69 197 ILE A O 1
ATOM 1512 N N . ASP A 1 198 ? -18.641 5.467 -5.312 1.00 97.62 198 ASP A N 1
ATOM 1513 C CA . ASP A 1 198 ? -19.717 5.818 -4.375 1.00 97.62 198 ASP A CA 1
ATOM 1514 C C . ASP A 1 198 ? -19.483 7.191 -3.706 1.00 97.62 198 ASP A C 1
ATOM 1516 O O . ASP A 1 198 ? -20.436 7.877 -3.336 1.00 97.62 198 ASP A O 1
ATOM 1520 N N . THR A 1 199 ? -18.220 7.609 -3.562 1.00 97.31 199 THR A N 1
ATOM 1521 C CA . THR A 1 199 ? -17.818 8.892 -2.951 1.00 97.31 199 THR A CA 1
ATOM 1522 C C . THR A 1 199 ? -17.469 9.985 -3.962 1.00 97.31 199 THR A C 1
ATOM 1524 O O . THR A 1 199 ? -17.150 11.102 -3.555 1.00 97.31 199 THR A O 1
ATOM 1527 N N . ALA A 1 200 ? -17.541 9.690 -5.264 1.00 97.38 200 ALA A N 1
ATOM 1528 C CA . ALA A 1 200 ? -17.086 10.561 -6.349 1.00 97.38 200 ALA A CA 1
ATOM 1529 C C . ALA A 1 200 ? -15.618 11.031 -6.209 1.00 97.38 200 ALA A C 1
ATOM 1531 O O . ALA A 1 200 ? -15.263 12.128 -6.649 1.00 97.38 200 ALA A O 1
ATOM 1532 N N . ALA A 1 201 ? -14.759 10.208 -5.602 1.00 96.94 201 ALA A N 1
ATOM 1533 C CA . ALA A 1 201 ? -13.327 10.467 -5.524 1.00 96.94 201 ALA A CA 1
ATOM 1534 C C . ALA A 1 201 ? -12.640 10.074 -6.850 1.00 96.94 201 ALA A C 1
ATOM 1536 O O . ALA A 1 201 ? -12.862 8.961 -7.331 1.00 96.94 201 ALA A O 1
ATOM 1537 N N . PRO A 1 202 ? -11.806 10.944 -7.452 1.00 94.44 202 PRO A N 1
ATOM 1538 C CA . PRO A 1 202 ? -11.055 10.597 -8.654 1.00 94.44 202 PRO A CA 1
ATOM 1539 C C . PRO A 1 202 ? -9.930 9.612 -8.312 1.00 94.44 202 PRO A C 1
ATOM 1541 O O . PRO A 1 202 ? -9.079 9.922 -7.474 1.00 94.44 202 PRO A O 1
ATOM 1544 N N . VAL A 1 203 ? -9.931 8.448 -8.965 1.00 86.50 203 VAL A N 1
ATOM 1545 C CA . VAL A 1 203 ? -8.932 7.373 -8.833 1.00 86.50 203 VAL A CA 1
ATOM 1546 C C . VAL A 1 203 ? -8.663 6.705 -10.173 1.00 86.50 203 VAL A C 1
ATOM 1548 O O . VAL A 1 203 ? -9.580 6.720 -11.028 1.00 86.50 203 VAL A O 1
#

Secondary structure (DSSP, 8-state):
-HHHHHHHHHHHHTTTPPP-EEEEE-GGGHHHH--EEEEES-HHHHHHHHHHHHHHSPPGGGSPPPTT--SS--GGGGTEEEEESTTHHHHHHHHHHHHHHHHHHHHHHHHHHHHTTTGGGS-----TT-PPPS-GGG------HHHHHHHHTSS-TT--HHHHHHHHHHHH-TT-TTS-S-----SHHHHHHHHHHHHT---

Radius of gyration: 22.51 Å; chains: 1; bounding box: 49×38×66 Å